Protein AF-A0A0R3R1A8-F1 (afdb_monomer)

Secondary structure (DSSP, 8-state):
------PPPHHHHHHHHHHHHHHTT---S-HHHHHHHHIIIII-TT--TTS-B---SS--S--HHHHHHHHHSTTSHHHHHHHHS-HHHHHHHHHHHHHHHHH----S-HHHHTTBHHHHHHHHHHHHHS---TTTGGGTS----------------TTTT--HHHHHHHTT--S--SSHHHHHHTTS--TTHHHHHHHHHHHHT-TTSPPPHHHHHHHHHHHHHHHHHHTS--S-HHHHHHHHHHHH--TTHHHHHHHHHHHHHH--SSTTHHHHHHHHHHHH-GGGGSTT-SGGGHHHHHHTHHHHTHHHHHHHT------SHHHHHHHHHHHHHHTSHHHHHHHHHHHHHHHHHHTT-

Foldseek 3Di:
DDPDDPDQALLSVLLVVLVVCVVVVVCPLDPVSLVSNLCSAQVDLSHQQLPQADDPDDDPPDNSLVSCCQPQNPQHPSVVSLLVDDLVSVLVSLLSLLVSLVSHPDPDDPVRSCRTSSVVRLVRVLCLLQPFDPVPVVVQPD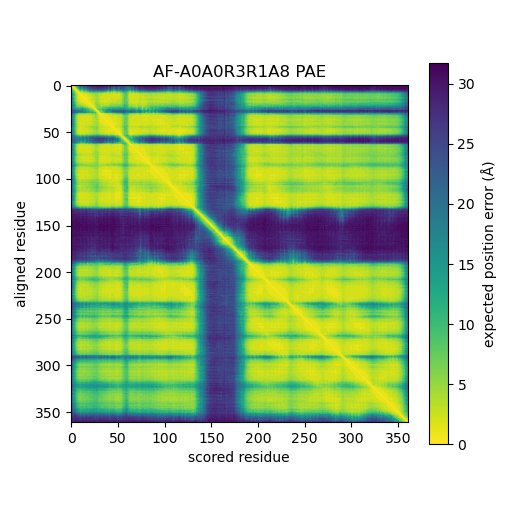DDDDDDDDDDDDDDDPPPPDDPVNVVVVVPDPPDPDPVVSVVVSVDNRPCSLVNLQSLLLSLLDPPDDHDLNSLVSLLVSLLSLLLRLLHDDPDPVSVVVSVCSLQPRVCLVSNLCSLLVCLQDPDQDPSVLSSLSSLLSNQCSCSNNDPPPVSNVNSLVNNVCSLPVSVVSNVPHDHDCPDPVSVVSVVVSVCSCPPPVNVVSVVVVVVVVVVVVVVD

Nearest PDB structures (foldseek):
  5swf-assembly1_A  TM=1.885E-01  e=2.366E+00  Homo sapiens
  7pkt-assembly1_M  TM=1.687E-01  e=6.379E+00  Chlamydomonas reinhardtii
  4pj6-assembly1_B  TM=1.643E-01  e=7.222E+00  Homo sapiens
  7wjm-assembly1_B  TM=1.293E-01  e=8.175E+00  Phytophthora sojae strain P6497

Structure (mmCIF, N/CA/C/O backbone):
data_AF-A0A0R3R1A8-F1
#
_entry.id   AF-A0A0R3R1A8-F1
#
loop_
_atom_site.group_PDB
_atom_site.id
_atom_site.type_symbol
_atom_site.label_atom_id
_atom_site.label_alt_id
_atom_site.label_comp_id
_atom_site.label_asym_id
_atom_site.label_entity_id
_atom_site.label_seq_id
_atom_site.pdbx_PDB_ins_code
_atom_site.Cartn_x
_atom_site.Cartn_y
_atom_site.Cartn_z
_atom_site.occupancy
_atom_site.B_iso_or_equiv
_atom_site.auth_seq_id
_atom_site.auth_comp_id
_atom_site.auth_asym_id
_atom_site.auth_atom_id
_atom_site.pdbx_PDB_model_num
ATOM 1 N N . MET A 1 1 ? -10.003 -35.366 34.257 1.00 32.78 1 MET A N 1
ATOM 2 C CA . MET A 1 1 ? -8.681 -34.719 34.390 1.00 32.78 1 MET A CA 1
ATOM 3 C C . MET A 1 1 ? -8.729 -33.489 33.507 1.00 32.78 1 MET A C 1
ATOM 5 O O . MET A 1 1 ? -8.385 -33.574 32.339 1.00 32.78 1 MET A O 1
ATOM 9 N N . ASP A 1 2 ? -9.240 -32.390 34.056 1.00 37.88 2 ASP A N 1
ATOM 10 C CA . ASP A 1 2 ? -9.273 -31.082 33.402 1.00 37.88 2 ASP A CA 1
ATOM 11 C C . ASP A 1 2 ? -8.014 -30.320 33.804 1.00 37.88 2 ASP A C 1
ATOM 13 O O . ASP A 1 2 ? -7.966 -29.739 34.884 1.00 37.88 2 ASP A O 1
ATOM 17 N N . ILE A 1 3 ? -6.961 -30.382 32.990 1.00 40.22 3 ILE A N 1
ATOM 18 C CA . ILE A 1 3 ? -5.748 -29.578 33.189 1.00 40.22 3 ILE A CA 1
ATOM 19 C C . ILE A 1 3 ? -5.164 -29.256 31.815 1.00 40.22 3 ILE A C 1
ATOM 21 O O . ILE A 1 3 ? -4.271 -29.947 31.358 1.00 40.22 3 ILE A O 1
ATOM 25 N N . TYR A 1 4 ? -5.730 -28.254 31.148 1.00 35.88 4 TYR A N 1
ATOM 26 C CA . TYR A 1 4 ? -5.043 -27.253 30.320 1.00 35.88 4 TYR A CA 1
ATOM 27 C C . TYR A 1 4 ? -6.099 -26.192 29.996 1.00 35.88 4 TYR A C 1
ATOM 29 O O . TYR A 1 4 ? -6.696 -26.176 28.923 1.00 35.88 4 TYR A O 1
ATOM 37 N N . GLY A 1 5 ? -6.397 -25.336 30.979 1.00 40.56 5 GLY A N 1
ATOM 38 C CA . GLY A 1 5 ? -7.134 -24.109 30.705 1.00 40.56 5 GLY A CA 1
ATOM 39 C C . GLY A 1 5 ? -6.312 -23.295 29.712 1.00 40.56 5 GLY A C 1
ATOM 40 O O . GLY A 1 5 ? -5.186 -22.910 30.023 1.00 40.56 5 GLY A O 1
ATOM 41 N N . SER A 1 6 ? -6.835 -23.107 28.502 1.00 55.72 6 SER A N 1
ATOM 42 C CA . SER A 1 6 ? -6.260 -22.183 27.531 1.00 55.72 6 SER A CA 1
ATOM 43 C C . SER A 1 6 ? -6.247 -20.802 28.183 1.00 55.72 6 SER A C 1
ATOM 45 O O . SER A 1 6 ? -7.303 -20.225 28.446 1.00 55.72 6 SER A O 1
ATOM 47 N N . TYR A 1 7 ? -5.063 -20.316 28.556 1.00 63.75 7 TYR A N 1
ATOM 48 C CA . TYR A 1 7 ? -4.928 -18.945 29.027 1.00 63.75 7 TYR A CA 1
ATOM 49 C C . TYR A 1 7 ? -5.355 -18.020 27.883 1.00 63.75 7 TYR A C 1
ATOM 51 O O . TYR A 1 7 ? -4.865 -18.204 26.765 1.00 63.75 7 TYR A O 1
ATOM 59 N N . PRO A 1 8 ? -6.252 -17.048 28.131 1.00 77.50 8 PRO A N 1
ATOM 60 C CA . PRO A 1 8 ? -6.681 -16.131 27.088 1.00 77.50 8 PRO A CA 1
ATOM 61 C C . PRO A 1 8 ? -5.463 -15.365 26.572 1.00 77.50 8 PRO A C 1
ATOM 63 O O . PRO A 1 8 ? -4.607 -14.938 27.355 1.00 77.50 8 PRO A O 1
ATOM 66 N N . SER A 1 9 ? -5.368 -15.217 25.251 1.00 87.12 9 SER A N 1
ATOM 67 C CA . SER A 1 9 ? -4.281 -14.453 24.647 1.00 87.12 9 SER A CA 1
ATOM 68 C C . SER A 1 9 ? -4.328 -12.997 25.129 1.00 87.12 9 SER A C 1
ATOM 70 O O . SER A 1 9 ? -5.369 -12.488 25.559 1.00 87.12 9 SER A O 1
ATOM 72 N N . ARG A 1 10 ? -3.205 -12.282 25.014 1.00 90.12 10 ARG A N 1
ATOM 73 C CA . ARG A 1 10 ? -3.169 -10.839 25.299 1.00 90.12 10 ARG A CA 1
ATOM 74 C C . ARG A 1 10 ? -4.175 -10.050 24.470 1.00 90.12 10 ARG A C 1
ATOM 76 O O . ARG A 1 10 ? -4.767 -9.108 24.993 1.00 90.12 10 ARG A O 1
ATOM 83 N N . LEU A 1 11 ? -4.393 -10.463 23.224 1.00 91.38 11 LEU A N 1
ATOM 84 C CA . LEU A 1 11 ? -5.369 -9.848 22.338 1.00 91.38 11 LEU A CA 1
ATOM 85 C C . LEU A 1 11 ? -6.798 -10.091 22.826 1.00 91.38 11 LEU A C 1
ATOM 87 O O . LEU A 1 11 ? -7.559 -9.137 22.960 1.00 91.38 11 LEU A O 1
ATOM 91 N N . SER A 1 12 ? -7.130 -11.333 23.182 1.00 89.75 12 SER A N 1
ATOM 92 C CA . SER A 1 12 ? -8.434 -11.685 23.751 1.00 89.75 12 SER A CA 1
ATOM 93 C C . SER A 1 12 ? -8.723 -10.895 25.033 1.00 89.75 12 SER A C 1
ATOM 95 O O . SER A 1 12 ? -9.805 -10.322 25.180 1.00 89.75 12 SER A O 1
ATOM 97 N N . ILE A 1 13 ? -7.732 -10.762 25.926 1.00 90.62 13 ILE A N 1
ATOM 98 C CA . ILE A 1 13 ? -7.844 -9.932 27.136 1.00 90.62 13 ILE A CA 1
ATOM 99 C C . ILE A 1 13 ? -8.112 -8.469 26.754 1.00 90.62 13 ILE A C 1
ATOM 101 O O . ILE A 1 13 ? -9.075 -7.877 27.244 1.00 90.62 13 ILE A O 1
ATOM 105 N N . ALA A 1 14 ? -7.319 -7.890 25.846 1.00 92.31 14 ALA A N 1
ATOM 106 C CA . ALA A 1 14 ? -7.486 -6.504 25.413 1.00 92.31 14 ALA A CA 1
ATOM 107 C C . ALA A 1 14 ? -8.879 -6.248 24.811 1.00 92.31 14 ALA A C 1
ATOM 109 O O . ALA A 1 14 ? -9.547 -5.290 25.207 1.00 92.31 14 ALA A O 1
ATOM 110 N N . CYS A 1 15 ? -9.349 -7.118 23.916 1.00 91.50 15 CYS A N 1
ATOM 111 C CA . CYS A 1 15 ? -10.680 -7.033 23.318 1.00 91.50 15 CYS A CA 1
ATOM 112 C C . CYS A 1 15 ? -11.788 -7.173 24.372 1.00 91.50 15 CYS A C 1
ATOM 114 O O . CYS A 1 15 ? -12.716 -6.364 24.381 1.00 91.50 15 CYS A O 1
ATOM 116 N N . SER A 1 16 ? -11.664 -8.121 25.307 1.00 88.69 16 SER A N 1
ATOM 117 C CA . SER A 1 16 ? -12.642 -8.328 26.385 1.00 88.69 16 SER A CA 1
ATOM 118 C C . SER A 1 16 ? -12.754 -7.141 27.351 1.00 88.69 16 SER A C 1
ATOM 120 O O . SER A 1 16 ? -13.817 -6.917 27.920 1.00 88.69 16 SER A O 1
ATOM 122 N N . GLU A 1 17 ? -11.695 -6.341 27.512 1.00 89.81 17 GLU A N 1
ATOM 123 C CA . GLU A 1 17 ? -11.725 -5.128 28.338 1.00 89.81 17 GLU A CA 1
ATOM 124 C C . GLU A 1 17 ? -12.254 -3.898 27.581 1.00 89.81 17 GLU A C 1
ATOM 126 O O . GLU A 1 17 ? -12.847 -3.001 28.189 1.00 89.81 17 GLU A O 1
ATOM 131 N N . LEU A 1 18 ? -12.021 -3.826 26.265 1.00 90.94 18 LEU A N 1
ATOM 132 C CA . LEU A 1 18 ? -12.346 -2.657 25.441 1.00 90.94 18 LEU A CA 1
ATOM 133 C C . LEU A 1 18 ? -13.761 -2.718 24.847 1.00 90.94 18 LEU A C 1
ATOM 135 O O . LEU A 1 18 ? -14.467 -1.708 24.878 1.00 90.94 18 LEU A O 1
ATOM 139 N N . LEU A 1 19 ? -14.207 -3.880 24.355 1.00 89.31 19 LEU A N 1
ATOM 140 C CA . LEU A 1 19 ? -15.523 -4.044 23.720 1.00 89.31 19 LEU A CA 1
ATOM 141 C C . LEU A 1 19 ? -16.698 -3.704 24.657 1.00 89.31 19 LEU A C 1
ATOM 143 O O . LEU A 1 19 ? -17.572 -2.936 24.243 1.00 89.31 19 LEU A O 1
ATOM 147 N N . PRO A 1 20 ? -16.729 -4.141 25.935 1.00 87.44 20 PRO A N 1
ATOM 148 C CA . PRO A 1 20 ? -17.831 -3.793 26.833 1.00 87.44 20 PRO A CA 1
ATOM 149 C C . PRO A 1 20 ? -17.946 -2.289 27.094 1.00 87.44 20 PRO A C 1
ATOM 151 O O . PRO A 1 20 ? -19.046 -1.783 27.302 1.00 87.44 20 PRO A O 1
ATOM 154 N N . ARG A 1 21 ? -16.831 -1.542 27.054 1.00 84.25 21 ARG A N 1
ATOM 155 C CA . ARG A 1 21 ? -16.860 -0.076 27.209 1.00 84.25 21 ARG A CA 1
ATOM 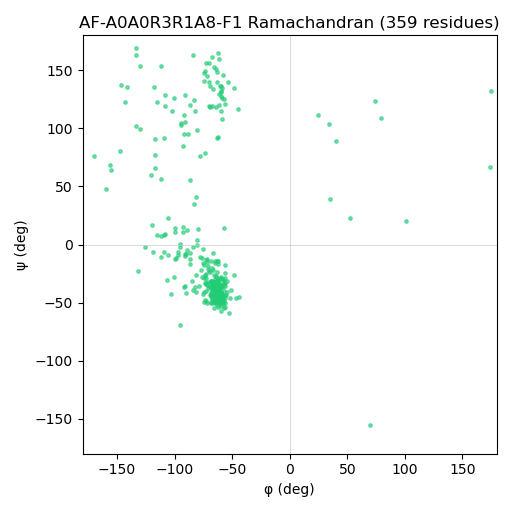156 C C . ARG A 1 21 ? -17.577 0.607 26.046 1.00 84.25 21 ARG A C 1
ATOM 158 O O . ARG A 1 21 ? -18.225 1.632 26.245 1.00 84.25 21 ARG A O 1
ATOM 165 N N . ILE A 1 22 ? -17.490 0.027 24.850 1.00 83.88 22 ILE A N 1
ATOM 166 C CA . ILE A 1 22 ? -18.216 0.494 23.664 1.00 83.88 22 ILE A CA 1
ATOM 167 C C . ILE A 1 22 ? -19.699 0.153 23.797 1.00 83.88 22 ILE A C 1
ATOM 169 O O . ILE A 1 22 ? -20.545 1.027 23.625 1.00 83.88 22 ILE A O 1
ATOM 173 N N . GLN A 1 23 ? -20.015 -1.093 24.161 1.00 82.06 23 GLN A N 1
ATOM 174 C CA . GLN A 1 23 ? -21.395 -1.571 24.304 1.00 82.06 23 GLN A CA 1
ATOM 175 C C . GLN A 1 23 ? -22.171 -0.801 25.381 1.00 82.06 23 GLN A C 1
ATOM 177 O O . GLN A 1 23 ? -23.323 -0.429 25.170 1.00 82.06 23 GLN A O 1
ATOM 182 N N . ASN A 1 24 ? -21.518 -0.482 26.500 1.00 81.31 24 ASN A N 1
ATOM 183 C CA . ASN A 1 24 ? -22.107 0.290 27.595 1.00 81.31 24 ASN A CA 1
ATOM 184 C C . ASN A 1 24 ? -22.123 1.807 27.344 1.00 81.31 24 ASN A C 1
ATOM 186 O O . ASN A 1 24 ? -22.483 2.566 28.241 1.00 81.31 24 ASN A O 1
ATOM 190 N N . GLN A 1 25 ? -21.692 2.263 26.161 1.00 76.06 25 GLN A N 1
ATOM 191 C CA . GLN A 1 25 ? -21.541 3.679 25.813 1.00 76.06 25 GLN A CA 1
ATOM 192 C C . GLN A 1 25 ? -20.701 4.490 26.813 1.00 76.06 25 GLN A C 1
ATOM 194 O O . GLN A 1 25 ? -20.781 5.716 26.874 1.00 76.06 25 GLN A O 1
ATOM 199 N N . SER A 1 26 ? -19.833 3.821 27.575 1.00 67.38 26 SER A N 1
ATOM 200 C CA . SER A 1 26 ? -18.989 4.431 28.603 1.00 67.38 26 SER A CA 1
ATOM 201 C C . SER A 1 26 ? -17.709 5.035 28.007 1.00 67.38 26 SER A C 1
ATOM 203 O O . SER A 1 26 ? -16.643 4.966 28.616 1.00 67.38 26 SER A O 1
ATOM 205 N N . TYR A 1 27 ? -17.800 5.575 26.790 1.00 66.38 27 TYR A N 1
ATOM 206 C CA . TYR A 1 27 ? -16.725 6.227 26.044 1.00 66.38 27 TYR A CA 1
ATOM 207 C C . TYR A 1 27 ? -17.033 7.728 25.918 1.00 66.38 27 TYR A C 1
ATOM 209 O O . TYR A 1 27 ? -17.162 8.278 24.833 1.00 66.38 27 TYR A O 1
ATOM 217 N N . THR A 1 28 ? -17.228 8.439 27.025 1.00 57.66 28 THR A N 1
ATOM 218 C CA . THR A 1 28 ? -17.518 9.885 26.988 1.00 57.66 28 THR A CA 1
ATOM 219 C C . THR A 1 28 ? -16.355 10.678 26.381 1.00 57.66 28 THR A C 1
ATOM 221 O O . THR A 1 28 ? -15.463 11.048 27.128 1.00 57.66 28 THR A O 1
ATOM 224 N N . LEU A 1 29 ? -16.358 10.918 25.055 1.00 60.44 29 LEU A N 1
ATOM 225 C CA . LEU A 1 29 ? -15.401 11.748 24.283 1.00 60.44 29 LEU A CA 1
ATOM 226 C C . LEU A 1 29 ? -13.953 11.685 24.807 1.00 60.44 29 LEU A C 1
ATOM 228 O O . LEU A 1 29 ? -13.246 12.691 24.886 1.00 60.44 29 LEU A O 1
ATOM 232 N N . ASP A 1 30 ? -13.532 10.492 25.219 1.00 68.12 30 ASP A N 1
ATOM 233 C CA . ASP A 1 30 ? -12.344 10.344 26.036 1.00 68.12 30 ASP A CA 1
ATOM 234 C C . ASP A 1 30 ? -11.152 10.049 25.129 1.00 68.12 30 ASP A C 1
ATOM 236 O O . ASP A 1 30 ? -10.989 8.940 24.613 1.00 68.12 30 ASP A O 1
ATOM 240 N N . VAL A 1 31 ? -10.303 11.057 24.929 1.00 78.81 31 VAL A N 1
ATOM 241 C CA . VAL A 1 31 ? -9.024 10.894 24.227 1.00 78.81 31 VAL A CA 1
ATOM 242 C C . VAL A 1 31 ? -8.193 9.787 24.889 1.00 78.81 31 VAL A C 1
ATOM 244 O O . VAL A 1 31 ? -7.506 9.052 24.181 1.00 78.81 31 VAL A O 1
ATOM 247 N N . TYR A 1 32 ? -8.314 9.589 26.208 1.00 86.62 32 TYR A N 1
ATOM 248 C CA . TYR A 1 32 ? -7.637 8.503 26.915 1.00 86.62 32 TYR A CA 1
ATOM 249 C C . TYR A 1 32 ? -8.181 7.124 26.537 1.00 86.62 32 TYR A C 1
ATOM 251 O O . TYR A 1 32 ? -7.406 6.171 26.470 1.00 86.62 32 TYR A O 1
ATOM 259 N N . PHE A 1 33 ? -9.477 6.995 26.235 1.00 89.94 33 PHE A N 1
ATOM 260 C CA . PHE A 1 33 ? -10.030 5.736 25.735 1.00 89.94 33 PHE A CA 1
ATOM 261 C C . PHE A 1 33 ? -9.461 5.401 24.356 1.00 89.94 33 PHE A C 1
ATOM 263 O O . PHE A 1 33 ? -8.943 4.301 24.169 1.00 89.94 33 PHE A O 1
ATOM 270 N N . LEU A 1 34 ? -9.483 6.351 23.414 1.00 90.94 34 LEU A N 1
ATOM 271 C CA . LEU A 1 34 ? -8.911 6.133 22.080 1.00 90.94 34 LEU A CA 1
ATOM 272 C C . LEU A 1 34 ? -7.415 5.827 22.156 1.00 90.94 34 LEU A C 1
ATOM 274 O O . LEU A 1 34 ? -6.938 4.916 21.482 1.00 90.94 34 LEU A O 1
ATOM 278 N N . GLN A 1 35 ? -6.683 6.544 23.011 1.00 93.62 35 GLN A N 1
ATOM 279 C CA . GLN A 1 35 ? -5.268 6.284 23.243 1.00 93.62 35 GLN A CA 1
ATOM 280 C C . GLN A 1 35 ? -5.056 4.876 23.803 1.00 93.62 35 GLN A C 1
ATOM 282 O O . GLN A 1 35 ? -4.225 4.138 23.285 1.00 93.62 35 GLN A O 1
ATOM 287 N N . SER A 1 36 ? -5.860 4.458 24.785 1.00 92.88 36 SER A N 1
ATOM 288 C CA . SER A 1 36 ? -5.797 3.105 25.338 1.00 92.88 36 SER A CA 1
ATOM 289 C C . SER A 1 36 ? -6.095 2.026 24.297 1.00 92.88 36 SER A C 1
ATOM 291 O O . SER A 1 36 ? -5.512 0.947 24.392 1.00 92.88 36 SER A O 1
ATOM 293 N N . VAL A 1 37 ? -6.991 2.272 23.334 1.00 94.38 37 VAL A N 1
ATOM 294 C CA . VAL A 1 37 ? -7.239 1.326 22.235 1.00 94.38 37 VAL A CA 1
ATOM 295 C C . VAL A 1 37 ? -6.006 1.232 21.337 1.00 94.38 37 VAL A C 1
ATOM 297 O O . VAL A 1 37 ? -5.530 0.129 21.081 1.00 94.38 37 VAL A O 1
ATOM 300 N N . VAL A 1 38 ? -5.457 2.371 20.898 1.00 96.25 38 VAL A N 1
ATOM 301 C CA . VAL A 1 38 ? -4.270 2.396 20.026 1.00 96.25 38 VAL A CA 1
ATOM 302 C C . VAL A 1 38 ? -3.074 1.727 20.704 1.00 96.25 38 VAL A C 1
ATOM 304 O O . VAL A 1 38 ? -2.397 0.902 20.090 1.00 96.25 38 VAL A O 1
ATOM 307 N N . ASP A 1 39 ? -2.845 2.037 21.978 1.00 95.81 39 ASP A N 1
ATOM 308 C CA . ASP A 1 39 ? -1.697 1.537 22.727 1.00 95.81 39 ASP A CA 1
ATOM 309 C C . ASP A 1 39 ? -1.765 0.031 22.941 1.00 95.81 39 ASP A C 1
ATOM 311 O O . ASP A 1 39 ? -0.773 -0.666 22.737 1.00 95.81 39 ASP A O 1
ATOM 315 N N . ARG A 1 40 ? -2.944 -0.485 23.292 1.00 95.06 40 ARG A N 1
ATOM 316 C CA . ARG A 1 40 ? -3.124 -1.916 23.528 1.00 95.06 40 ARG A CA 1
ATOM 317 C C . ARG A 1 40 ? -3.141 -2.718 22.239 1.00 95.06 40 ARG A C 1
ATOM 319 O O . ARG A 1 40 ? -2.548 -3.778 22.215 1.00 95.06 40 ARG A O 1
ATOM 326 N N . ILE A 1 41 ? -3.795 -2.242 21.181 1.00 96.06 41 ILE A N 1
ATOM 327 C CA . ILE A 1 41 ? -3.971 -3.044 19.961 1.00 96.06 41 ILE A CA 1
ATOM 328 C C . ILE A 1 41 ? -2.762 -2.950 19.022 1.00 96.06 41 ILE A C 1
ATOM 330 O O . ILE A 1 41 ? -2.372 -3.956 18.437 1.00 96.06 41 ILE A O 1
ATOM 334 N N . PHE A 1 42 ? -2.152 -1.768 18.874 1.00 96.31 42 PHE A N 1
ATOM 335 C CA . PHE A 1 42 ? -1.070 -1.566 17.901 1.00 96.31 42 PHE A CA 1
ATOM 336 C C . PHE A 1 42 ? 0.320 -1.449 18.524 1.00 96.31 42 PHE A C 1
ATOM 338 O O . PHE A 1 42 ? 1.297 -1.806 17.862 1.00 96.31 42 PHE A O 1
ATOM 345 N N . ASN A 1 43 ? 0.436 -0.934 19.755 1.00 95.81 43 ASN A N 1
ATOM 346 C CA . ASN A 1 43 ? 1.737 -0.688 20.387 1.00 95.81 43 ASN A CA 1
ATOM 347 C C . ASN A 1 43 ? 2.176 -1.768 21.387 1.00 95.81 43 ASN A C 1
ATOM 349 O O . ASN A 1 43 ? 3.355 -1.768 21.748 1.00 95.81 43 ASN A O 1
ATOM 353 N N . ASP A 1 44 ? 1.292 -2.682 21.794 1.00 94.56 44 ASP A N 1
ATOM 354 C CA . ASP A 1 44 ? 1.656 -3.847 22.605 1.00 94.56 44 ASP A CA 1
ATOM 355 C C . ASP A 1 44 ? 2.472 -4.840 21.764 1.00 94.56 44 ASP A C 1
ATOM 357 O O . ASP A 1 44 ? 2.004 -5.354 20.751 1.00 94.56 44 ASP A O 1
ATOM 361 N N . SER A 1 45 ? 3.709 -5.113 22.184 1.00 91.31 45 SER A N 1
ATOM 362 C CA . SER A 1 45 ? 4.616 -6.029 21.485 1.00 91.31 45 SER A CA 1
ATOM 363 C C . SER A 1 45 ? 4.225 -7.503 21.614 1.00 91.31 45 SER A C 1
ATOM 365 O O . SER A 1 45 ? 4.788 -8.337 20.909 1.00 91.31 45 SER A O 1
ATOM 367 N N . GLN A 1 46 ? 3.296 -7.839 22.514 1.00 92.50 46 GLN A N 1
ATOM 368 C CA . GLN A 1 46 ? 2.777 -9.199 22.686 1.00 92.50 46 GLN A CA 1
ATOM 369 C C . GLN A 1 46 ? 1.602 -9.508 21.752 1.00 92.50 46 GLN A C 1
ATOM 371 O O . GLN A 1 46 ? 1.154 -10.653 21.704 1.00 92.50 46 GLN A O 1
ATOM 376 N N . ILE A 1 47 ? 1.094 -8.507 21.029 1.00 94.50 47 ILE A N 1
ATOM 377 C CA . ILE A 1 47 ? 0.016 -8.657 20.055 1.00 94.50 47 ILE A CA 1
ATOM 378 C C . ILE A 1 47 ? 0.609 -8.510 18.658 1.00 94.50 47 ILE A C 1
ATOM 380 O O . ILE A 1 47 ? 1.290 -7.534 18.360 1.00 94.50 47 ILE A O 1
ATOM 384 N N . ASP A 1 48 ? 0.323 -9.478 17.793 1.00 94.88 48 ASP A N 1
ATOM 385 C CA . ASP A 1 48 ? 0.747 -9.467 16.397 1.00 94.88 48 ASP A CA 1
ATOM 386 C C . ASP A 1 48 ? -0.444 -9.764 15.485 1.00 94.88 48 ASP A C 1
ATOM 388 O O . ASP A 1 48 ? -0.843 -10.913 15.287 1.00 94.88 48 ASP A O 1
ATOM 392 N N . LEU A 1 49 ? -1.018 -8.705 14.920 1.00 96.06 49 LEU A N 1
ATOM 393 C CA . LEU A 1 49 ? -2.214 -8.761 14.083 1.00 96.06 49 LEU A CA 1
ATOM 394 C C . LEU A 1 49 ? -1.969 -9.456 12.733 1.00 96.06 49 LEU A C 1
ATOM 396 O O . LEU A 1 49 ? -2.926 -9.813 12.052 1.00 96.06 49 LEU A O 1
ATOM 400 N N . LEU A 1 50 ? -0.714 -9.676 12.327 1.00 95.12 50 LEU A N 1
ATOM 401 C CA . LEU A 1 50 ? -0.399 -10.457 11.121 1.00 95.12 50 LEU A CA 1
ATOM 402 C C . LEU A 1 50 ? -0.535 -11.963 11.357 1.00 95.12 50 LEU A C 1
ATOM 404 O O . LEU A 1 50 ? -0.737 -12.722 10.412 1.00 95.12 50 LEU A O 1
ATOM 408 N N . SER A 1 51 ? -0.464 -12.385 12.620 1.00 93.50 51 SER A N 1
ATOM 409 C CA . SER A 1 51 ? -0.614 -13.780 13.033 1.00 93.50 51 SER A CA 1
ATOM 410 C C . SER A 1 51 ? -2.069 -14.160 13.350 1.00 93.50 51 SER A C 1
ATOM 412 O O . SER A 1 51 ? -2.371 -15.337 13.542 1.00 93.50 51 SER A O 1
ATOM 414 N N . VAL A 1 52 ? -2.986 -13.185 13.377 1.00 92.69 52 VAL A N 1
ATOM 415 C CA . VAL A 1 52 ? -4.420 -13.391 13.634 1.00 92.69 52 VAL A CA 1
ATOM 416 C C . VAL A 1 52 ? -5.146 -13.597 12.306 1.00 92.69 52 VAL A C 1
ATOM 418 O O . VAL A 1 52 ? -5.258 -12.668 11.506 1.00 92.69 52 VAL A O 1
ATOM 421 N N . LEU A 1 53 ? -5.646 -14.810 12.075 1.00 90.50 53 LEU A N 1
ATOM 422 C CA . LEU A 1 53 ? -6.267 -15.234 10.816 1.00 90.50 53 LEU A CA 1
ATOM 423 C C . LEU A 1 53 ? -7.767 -15.481 10.985 1.00 90.50 53 LEU A C 1
ATOM 425 O O . LEU A 1 53 ? -8.222 -15.855 12.067 1.00 90.50 53 LEU A O 1
ATOM 429 N N . SER A 1 54 ? -8.527 -15.333 9.899 1.00 84.00 54 SER A N 1
ATOM 430 C CA . SER A 1 54 ? -9.939 -15.719 9.881 1.00 84.00 54 SER A CA 1
ATOM 431 C C . SER A 1 54 ? -10.071 -17.242 10.005 1.00 84.00 54 SER A C 1
ATOM 433 O O . SER A 1 54 ? -9.564 -17.993 9.171 1.00 84.00 54 SER A O 1
ATOM 435 N N . GLN A 1 55 ? -10.740 -17.720 11.055 1.00 75.06 55 GLN A N 1
ATOM 436 C CA . GLN A 1 55 ? -10.994 -19.147 11.242 1.00 75.06 55 GLN A CA 1
ATOM 437 C C . GLN A 1 55 ? -12.330 -19.527 10.598 1.00 75.06 55 GLN A C 1
ATOM 439 O O . GLN A 1 55 ? -13.396 -19.246 11.142 1.00 75.06 55 GLN A O 1
ATOM 444 N N . SER A 1 56 ? -12.299 -20.209 9.449 1.00 55.50 56 SER A N 1
ATOM 445 C CA . SER A 1 56 ? -13.516 -20.810 8.901 1.00 55.50 56 SER A CA 1
ATOM 446 C C . SER A 1 56 ? -13.806 -22.141 9.610 1.00 55.50 56 SER A C 1
ATOM 448 O O . SER A 1 56 ? -13.255 -23.181 9.253 1.00 55.50 56 SER A O 1
ATOM 450 N N . GLY A 1 57 ? -14.703 -22.124 10.597 1.00 53.56 57 GLY A N 1
ATOM 451 C CA . GLY A 1 57 ? -15.553 -23.287 10.871 1.00 53.56 57 GLY A CA 1
ATOM 452 C C . GLY A 1 57 ? -15.204 -24.237 12.021 1.00 53.56 57 GLY A C 1
ATOM 453 O O . GLY A 1 57 ? -15.745 -25.338 12.004 1.00 53.56 57 GLY A O 1
ATOM 454 N N . MET A 1 58 ? -14.406 -23.874 13.033 1.00 46.69 58 MET A N 1
ATOM 455 C CA . MET A 1 58 ? -14.324 -24.687 14.262 1.00 46.69 58 MET A CA 1
ATOM 456 C C . MET A 1 58 ? -14.180 -23.849 15.541 1.00 46.69 58 MET A C 1
ATOM 458 O O . MET A 1 58 ? -13.189 -23.156 15.723 1.00 46.69 58 MET A O 1
ATOM 462 N N . ASN A 1 59 ? -15.142 -24.065 16.446 1.00 47.34 59 ASN A N 1
ATOM 463 C CA . ASN A 1 59 ? -15.213 -23.703 17.867 1.00 47.34 59 ASN A CA 1
ATOM 464 C C . ASN A 1 59 ? -15.465 -22.227 18.236 1.00 47.34 59 ASN A C 1
ATOM 466 O O . ASN A 1 59 ? -14.664 -21.343 17.966 1.00 47.34 59 ASN A O 1
ATOM 470 N N . ASP A 1 60 ? -16.542 -22.025 19.009 1.00 47.00 60 ASP A N 1
ATOM 471 C CA . ASP A 1 60 ? -16.992 -20.810 19.724 1.00 47.00 60 ASP A CA 1
ATOM 472 C C . ASP A 1 60 ? -15.974 -20.214 20.728 1.00 47.00 60 ASP A C 1
ATOM 474 O O . ASP A 1 60 ? -16.315 -19.375 21.565 1.00 47.00 60 ASP A O 1
ATOM 478 N N . ALA A 1 61 ? -14.705 -20.621 20.681 1.00 44.34 61 ALA A N 1
ATOM 479 C CA . ALA A 1 61 ? -13.648 -20.013 21.474 1.00 44.34 61 ALA A CA 1
ATOM 480 C C . ALA A 1 61 ? -13.221 -18.691 20.818 1.00 44.34 61 ALA A C 1
ATOM 482 O O . ALA A 1 61 ? -12.197 -18.632 20.153 1.00 44.34 61 ALA A O 1
ATOM 483 N N . GLY A 1 62 ? -14.057 -17.660 20.995 1.00 56.97 62 GLY A N 1
ATOM 484 C CA . GLY A 1 62 ? -13.773 -16.241 20.766 1.00 56.97 62 GLY A CA 1
ATOM 485 C C . GLY A 1 62 ? -12.945 -15.944 19.520 1.00 56.97 62 GLY A C 1
ATOM 486 O O . GLY A 1 62 ? -11.727 -15.842 19.615 1.00 56.97 62 GLY A O 1
ATOM 487 N N . ASN A 1 63 ? -13.602 -15.748 18.374 1.00 80.06 63 ASN A N 1
ATOM 488 C CA . ASN A 1 63 ? -12.919 -15.377 17.139 1.00 80.06 63 ASN A CA 1
ATOM 489 C C . ASN A 1 63 ? -12.217 -14.011 17.296 1.00 80.06 63 ASN A C 1
ATOM 491 O O . ASN A 1 63 ? -12.829 -12.962 17.102 1.00 80.06 63 ASN A O 1
ATOM 495 N N . GLU A 1 64 ? -10.936 -14.022 17.681 1.00 89.00 64 GLU A N 1
ATOM 496 C CA . GLU A 1 64 ? -10.121 -12.817 17.903 1.00 89.00 64 GLU A CA 1
ATOM 497 C C . GLU A 1 64 ? -10.096 -11.923 16.665 1.00 89.00 64 GLU A C 1
ATOM 499 O O . GLU A 1 64 ? -10.093 -10.699 16.781 1.00 89.00 64 GLU A O 1
ATOM 504 N N . TYR A 1 65 ? -10.150 -12.535 15.480 1.00 91.25 65 TYR A N 1
ATOM 505 C CA . TYR A 1 65 ? -10.273 -11.826 14.217 1.00 91.25 65 TYR A CA 1
ATOM 506 C C . TYR A 1 65 ? -11.531 -10.945 14.203 1.00 91.25 65 TYR A C 1
ATOM 508 O O . TYR A 1 65 ? -11.431 -9.733 14.012 1.00 91.25 65 TYR A O 1
ATOM 516 N N . ASP A 1 66 ? -12.706 -11.521 14.473 1.00 90.38 66 ASP A N 1
ATOM 517 C CA . ASP A 1 66 ? -13.973 -10.780 14.468 1.00 90.38 66 ASP A CA 1
ATOM 518 C C . ASP A 1 66 ? -14.024 -9.740 15.589 1.00 90.38 66 ASP A C 1
ATOM 520 O O . ASP A 1 66 ? -14.507 -8.634 15.367 1.00 90.38 66 ASP A O 1
ATOM 524 N N . GLN A 1 67 ? -13.471 -10.048 16.767 1.00 91.69 67 GLN A N 1
ATOM 525 C CA . GLN A 1 67 ? -13.400 -9.099 17.883 1.00 91.69 67 GLN A CA 1
ATOM 526 C C . GLN A 1 67 ? -12.573 -7.860 17.531 1.00 91.69 67 GLN A C 1
ATOM 528 O O . GLN A 1 67 ? -12.945 -6.740 17.882 1.00 91.69 67 GLN A O 1
ATOM 533 N N . VAL A 1 68 ? -11.453 -8.040 16.828 1.00 94.50 68 VAL A N 1
ATOM 534 C CA . VAL A 1 68 ? -10.635 -6.924 16.343 1.00 94.50 68 VAL A CA 1
ATOM 535 C C . VAL A 1 68 ? -11.389 -6.124 15.282 1.00 94.50 68 VAL A C 1
ATOM 537 O O . VAL A 1 68 ? -11.403 -4.893 15.350 1.00 94.50 68 VAL A O 1
ATOM 540 N N . ILE A 1 69 ? -12.056 -6.787 14.334 1.00 93.62 69 ILE A N 1
ATOM 541 C CA . ILE A 1 69 ? -12.862 -6.106 13.310 1.00 93.62 69 ILE A CA 1
ATOM 542 C C . ILE A 1 69 ? -14.032 -5.332 13.937 1.00 93.62 69 ILE A C 1
ATOM 544 O O . ILE A 1 69 ? -14.288 -4.195 13.543 1.00 93.62 69 ILE A O 1
ATOM 548 N N . GLU A 1 70 ? -14.709 -5.886 14.942 1.00 92.00 70 GLU A N 1
ATOM 549 C CA . GLU A 1 70 ? -15.761 -5.192 15.693 1.00 92.00 70 GLU A CA 1
ATOM 550 C C . GLU A 1 70 ? -15.203 -3.974 16.440 1.00 92.00 70 GLU A C 1
ATOM 552 O O . GLU A 1 70 ? -15.827 -2.911 16.451 1.00 92.00 70 GLU A O 1
ATOM 557 N N . LEU A 1 71 ? -14.011 -4.103 17.031 1.00 92.88 71 LEU A N 1
ATOM 558 C CA . LEU A 1 71 ? -13.396 -3.057 17.839 1.00 92.88 71 LEU A CA 1
ATOM 559 C C . LEU A 1 71 ? -12.894 -1.879 16.993 1.00 92.88 71 LEU A C 1
ATOM 561 O O . LEU A 1 71 ? -13.205 -0.728 17.297 1.00 92.88 71 LEU A O 1
ATOM 565 N N . ILE A 1 72 ? -12.119 -2.141 15.938 1.00 94.56 72 ILE A N 1
ATOM 566 C CA . ILE A 1 72 ? -11.388 -1.112 15.173 1.00 94.56 72 ILE A CA 1
ATOM 567 C C . ILE A 1 72 ? -11.669 -1.110 13.666 1.00 94.56 72 ILE A C 1
ATOM 569 O O . ILE A 1 72 ? -11.150 -0.247 12.968 1.00 94.56 72 ILE A O 1
ATOM 573 N N . GLY A 1 73 ? -12.492 -2.019 13.141 1.00 92.25 73 GLY A N 1
ATOM 574 C CA . GLY A 1 73 ? -12.859 -2.009 11.724 1.00 92.25 73 GLY A CA 1
ATOM 575 C C . GLY A 1 73 ? -13.611 -0.740 11.311 1.00 92.25 73 GLY A C 1
ATOM 576 O O . GLY A 1 73 ? -14.146 -0.009 12.141 1.00 92.25 73 GLY A O 1
ATOM 577 N N . ILE A 1 74 ? -13.719 -0.492 10.003 1.00 88.88 74 ILE A N 1
ATOM 578 C CA . ILE A 1 74 ? -14.298 0.751 9.448 1.00 88.88 74 ILE A CA 1
ATOM 579 C C . ILE A 1 74 ? -15.731 1.063 9.914 1.00 88.88 74 ILE A C 1
ATOM 581 O O . ILE A 1 74 ? -16.157 2.218 9.930 1.00 88.88 74 ILE A O 1
ATOM 585 N N . ASN A 1 75 ? -16.484 0.036 10.309 1.00 87.94 75 ASN A N 1
ATOM 586 C CA . ASN A 1 75 ? -17.851 0.179 10.804 1.00 87.94 75 ASN A CA 1
ATOM 587 C C . ASN A 1 75 ? -17.919 0.465 12.314 1.00 87.94 75 ASN A C 1
ATOM 589 O O . ASN A 1 75 ? -18.985 0.863 12.804 1.00 87.94 75 ASN A O 1
ATOM 593 N N . SER A 1 76 ? -16.807 0.293 13.036 1.00 89.62 76 SER A N 1
ATOM 594 C CA . SER A 1 76 ? -16.745 0.420 14.486 1.00 89.62 76 SER A CA 1
ATOM 595 C C . SER A 1 76 ? -16.909 1.862 14.954 1.00 89.62 76 SER A C 1
ATOM 597 O O . SER A 1 76 ? -16.650 2.835 14.239 1.00 89.62 76 SER A O 1
ATOM 599 N N . VAL A 1 77 ? -17.356 2.005 16.201 1.00 88.25 77 VAL A N 1
ATOM 600 C CA . VAL A 1 77 ? -17.457 3.310 16.863 1.00 88.25 77 VAL A CA 1
ATOM 601 C C . VAL A 1 77 ? -16.069 3.915 17.067 1.00 88.25 77 VAL A C 1
ATOM 603 O O . VAL A 1 77 ? -15.894 5.112 16.861 1.00 88.25 77 VAL A O 1
ATOM 606 N N . VAL A 1 78 ? -15.068 3.096 17.411 1.00 91.00 78 VAL A N 1
ATOM 607 C CA . VAL A 1 78 ? -13.692 3.568 17.622 1.00 91.00 78 VAL A CA 1
ATOM 608 C C . VAL A 1 78 ? -13.135 4.180 16.348 1.00 91.00 78 VAL A C 1
ATOM 610 O O . VAL A 1 78 ? -12.596 5.278 16.406 1.00 91.00 78 VAL A O 1
ATOM 613 N N . PHE A 1 79 ? -13.289 3.518 15.199 1.00 90.50 79 PHE A N 1
ATOM 614 C CA . PHE A 1 79 ? -12.763 4.046 13.945 1.00 90.50 79 PHE A CA 1
ATOM 615 C C . PHE A 1 79 ? -13.401 5.392 13.586 1.00 90.50 79 PHE A C 1
ATOM 617 O O . PHE A 1 79 ? -12.694 6.336 13.242 1.00 90.50 79 PHE A O 1
ATOM 624 N N . LYS A 1 80 ? -14.719 5.533 13.765 1.00 88.12 80 LYS A N 1
ATOM 625 C CA . LYS A 1 80 ? -15.422 6.813 13.567 1.00 88.12 80 LYS A CA 1
ATOM 626 C C . LYS A 1 80 ? -14.882 7.914 14.482 1.00 88.12 80 LYS A C 1
ATOM 628 O O . LYS A 1 80 ? -14.573 9.002 14.008 1.00 88.12 80 LYS A O 1
ATOM 633 N N . LEU A 1 81 ? -14.673 7.611 15.762 1.00 88.06 81 LEU A N 1
ATOM 634 C CA . LEU A 1 81 ? -14.075 8.552 16.712 1.00 88.06 81 LEU A CA 1
ATOM 635 C C . LEU A 1 81 ? -12.619 8.904 16.360 1.00 88.06 81 LEU A C 1
ATOM 637 O O . LEU A 1 81 ? -12.202 10.043 16.555 1.00 88.06 81 LEU A O 1
ATOM 641 N N . LEU A 1 82 ? -11.841 7.959 15.818 1.00 88.94 82 LEU A N 1
ATOM 642 C CA . LEU A 1 82 ? -10.490 8.224 15.312 1.00 88.94 82 LEU A CA 1
ATOM 643 C C . LEU A 1 82 ? -10.519 9.193 14.124 1.00 88.94 82 LEU A C 1
ATOM 645 O O . LEU A 1 82 ? -9.687 10.097 14.069 1.00 88.94 82 LEU A O 1
ATOM 649 N N . LEU A 1 83 ? -11.485 9.059 13.210 1.00 86.88 83 LEU A N 1
ATOM 650 C CA . LEU A 1 83 ? -11.669 9.990 12.089 1.00 86.88 83 LEU A CA 1
ATOM 651 C C . LEU A 1 83 ? -12.075 11.394 12.550 1.00 86.88 83 LEU A C 1
ATOM 653 O O . LEU A 1 83 ? -11.590 12.383 12.007 1.00 86.88 83 LEU A O 1
ATOM 657 N N . GLU A 1 84 ? -12.940 11.487 13.557 1.00 85.69 84 GLU A N 1
ATOM 658 C CA . GLU A 1 84 ? -13.384 12.762 14.134 1.00 85.69 84 GLU A CA 1
ATOM 659 C C . GLU A 1 84 ? -12.328 13.400 15.057 1.00 85.69 84 GLU A C 1
ATOM 661 O O . GLU A 1 84 ? -12.442 14.568 15.438 1.00 85.69 84 GLU A O 1
ATOM 666 N N . SER A 1 85 ? -11.278 12.655 15.416 1.00 84.81 85 SER A N 1
ATOM 667 C CA . SER A 1 85 ? -10.211 13.140 16.288 1.00 84.81 85 SER A CA 1
ATOM 668 C C . SER A 1 85 ? -9.362 14.242 15.638 1.00 84.81 85 SER A C 1
ATOM 670 O O . SER A 1 85 ? -9.315 14.426 14.417 1.00 84.81 85 SER A O 1
ATOM 672 N N . LYS A 1 86 ? -8.645 14.997 16.481 1.00 85.75 86 LYS A N 1
ATOM 673 C CA . LYS A 1 86 ? -7.698 16.026 16.025 1.00 85.75 86 LYS A CA 1
ATOM 674 C C . LYS A 1 86 ? -6.630 15.406 15.122 1.00 85.75 86 LYS A C 1
ATOM 676 O O . LYS A 1 86 ? -6.161 14.303 15.393 1.00 85.75 86 LYS A O 1
ATOM 681 N N . SER A 1 87 ? -6.171 16.170 14.124 1.00 85.19 87 SER A N 1
ATOM 682 C CA . SER A 1 87 ? -5.164 15.724 13.145 1.00 85.19 87 SER A CA 1
ATOM 683 C C . SER A 1 87 ? -3.964 15.031 13.794 1.00 85.19 87 SER A C 1
ATOM 685 O O . SER A 1 87 ? -3.604 13.940 13.375 1.00 85.19 87 SER A O 1
ATOM 687 N N . ASP A 1 88 ? -3.391 15.578 14.867 1.00 89.88 88 ASP A N 1
ATOM 688 C CA . ASP A 1 88 ? -2.215 14.970 15.505 1.00 89.88 88 ASP A CA 1
ATOM 689 C C . ASP A 1 88 ? -2.496 13.608 16.151 1.00 89.88 88 ASP A C 1
ATOM 691 O O . ASP A 1 88 ? -1.646 12.719 16.109 1.00 89.88 88 ASP A O 1
ATOM 695 N N . PHE A 1 89 ? -3.702 13.406 16.686 1.00 91.00 89 PHE A N 1
ATOM 696 C CA . PHE A 1 89 ? -4.096 12.112 17.233 1.00 91.00 89 PHE A CA 1
ATOM 697 C C . PHE A 1 89 ? -4.355 11.091 16.120 1.00 91.00 89 PHE A C 1
ATOM 699 O O . PHE A 1 89 ? -3.911 9.947 16.208 1.00 91.00 89 PHE A O 1
ATOM 706 N N . PHE A 1 90 ? -4.980 11.513 15.020 1.00 91.00 90 PHE A N 1
ATOM 707 C CA . PHE A 1 90 ? -5.120 10.665 13.840 1.00 91.00 90 PHE A CA 1
ATOM 708 C C . PHE A 1 90 ? -3.749 10.246 13.273 1.00 91.00 90 PHE A C 1
ATOM 710 O O . PHE A 1 90 ? -3.532 9.071 12.967 1.00 91.00 90 PHE A O 1
ATOM 717 N N . LYS A 1 91 ? -2.775 11.169 13.216 1.00 93.75 91 LYS A N 1
ATOM 718 C CA . LYS A 1 91 ? -1.385 10.853 12.837 1.00 93.75 91 LYS A CA 1
ATOM 719 C C . LYS A 1 91 ? -0.755 9.833 13.787 1.00 93.75 91 LYS A C 1
ATOM 721 O O . LYS A 1 91 ? -0.052 8.934 13.322 1.00 93.75 91 LYS A O 1
ATOM 726 N N . TYR A 1 92 ? -0.998 9.956 15.094 1.00 95.50 92 TYR A N 1
ATOM 727 C CA . TYR A 1 92 ? -0.517 9.005 16.099 1.00 95.50 92 TYR A CA 1
ATOM 728 C C . TYR A 1 92 ? -1.067 7.594 15.866 1.00 95.50 92 TYR A C 1
ATOM 730 O O . TYR A 1 92 ? -0.296 6.631 15.829 1.00 95.50 92 TYR A O 1
ATOM 738 N N . PHE A 1 93 ? -2.377 7.480 15.644 1.00 95.50 93 PHE A N 1
ATOM 739 C CA . PHE A 1 93 ? -3.029 6.222 15.288 1.00 95.50 93 PHE A CA 1
ATOM 740 C C . PHE A 1 93 ? -2.409 5.609 14.027 1.00 95.50 93 PHE A C 1
ATOM 742 O O . PHE A 1 93 ? -1.929 4.477 14.078 1.00 95.50 93 PHE A O 1
ATOM 749 N N . MET A 1 94 ? -2.334 6.366 12.929 1.00 95.81 94 MET A N 1
ATOM 750 C CA . MET A 1 94 ? -1.796 5.858 11.664 1.00 95.81 94 MET A CA 1
ATOM 751 C C . MET A 1 94 ? -0.325 5.456 11.770 1.00 95.81 94 MET A C 1
ATOM 753 O O . MET A 1 94 ? 0.073 4.413 11.260 1.00 95.81 94 MET A O 1
ATOM 757 N N . THR A 1 95 ? 0.482 6.231 12.493 1.00 96.44 95 THR A N 1
ATOM 758 C CA . THR A 1 95 ? 1.887 5.882 12.741 1.00 96.44 95 THR A CA 1
ATOM 759 C C . THR A 1 95 ? 1.997 4.595 13.560 1.00 96.44 95 THR A C 1
ATOM 761 O O . THR A 1 95 ? 2.842 3.752 13.266 1.00 96.44 95 THR A O 1
ATOM 764 N N . SER A 1 96 ? 1.139 4.413 14.569 1.00 97.38 96 SER A N 1
ATOM 765 C CA . SER A 1 96 ? 1.108 3.194 15.387 1.00 97.38 96 SER A CA 1
ATOM 766 C C . SER A 1 96 ? 0.691 1.979 14.553 1.00 97.38 96 SER A C 1
ATOM 768 O O . SER A 1 96 ? 1.359 0.949 14.617 1.00 97.38 96 SER A O 1
ATOM 770 N N . PHE A 1 97 ? -0.327 2.132 13.699 1.00 97.38 97 PHE A N 1
ATOM 771 C CA . PHE A 1 97 ? -0.772 1.112 12.749 1.00 97.38 97 PHE A CA 1
ATOM 772 C C . PHE A 1 97 ? 0.348 0.681 11.788 1.00 97.38 97 PHE A C 1
ATOM 774 O O . PHE A 1 97 ? 0.600 -0.511 11.618 1.00 97.38 97 PHE A O 1
ATOM 781 N N . CYS A 1 98 ? 1.080 1.626 11.189 1.00 96.69 98 CYS A N 1
ATOM 782 C CA . CYS A 1 98 ? 2.195 1.299 10.296 1.00 96.69 98 CYS A CA 1
ATOM 783 C C . CYS A 1 98 ? 3.362 0.639 11.042 1.00 96.69 98 CYS A C 1
ATOM 785 O O . CYS A 1 98 ? 3.914 -0.359 10.582 1.00 96.69 98 CYS A O 1
ATOM 787 N N . ARG A 1 99 ? 3.721 1.162 12.220 1.00 95.25 99 ARG A N 1
ATOM 788 C CA . ARG A 1 99 ? 4.806 0.612 13.046 1.00 95.25 99 ARG A CA 1
ATOM 789 C C . ARG A 1 99 ? 4.493 -0.770 13.612 1.00 95.25 99 ARG A C 1
ATOM 791 O O . ARG A 1 99 ? 5.421 -1.445 14.046 1.00 95.25 99 ARG A O 1
ATOM 798 N N . HIS A 1 100 ? 3.225 -1.171 13.677 1.00 96.12 100 HIS A N 1
ATOM 799 C CA . HIS A 1 100 ? 2.848 -2.524 14.076 1.00 96.12 100 HIS A CA 1
ATOM 800 C C . HIS A 1 100 ? 3.397 -3.557 13.080 1.00 96.12 100 HIS A C 1
ATOM 802 O O . HIS A 1 100 ? 4.042 -4.518 13.485 1.00 96.12 100 HIS A O 1
ATOM 808 N N . LEU A 1 101 ? 3.261 -3.293 11.774 1.00 95.19 101 LEU A N 1
ATOM 809 C CA . LEU A 1 101 ? 3.828 -4.130 10.709 1.00 95.19 101 LEU A CA 1
ATOM 810 C C . LEU A 1 101 ? 5.355 -4.218 10.785 1.00 95.19 101 LEU A C 1
ATOM 812 O O . LEU A 1 101 ? 5.920 -5.286 10.583 1.00 95.19 101 LEU A O 1
ATOM 816 N N . GLU A 1 102 ? 6.024 -3.105 11.097 1.00 92.00 102 GLU A N 1
ATOM 817 C CA . GLU A 1 102 ? 7.486 -3.072 11.245 1.00 92.00 102 GLU A CA 1
ATOM 818 C C . GLU A 1 102 ? 7.986 -3.855 12.466 1.00 92.00 102 GLU A C 1
ATOM 820 O O . GLU A 1 102 ? 9.096 -4.379 12.440 1.00 92.00 102 GLU A O 1
ATOM 825 N N . ARG A 1 103 ? 7.189 -3.908 13.540 1.00 91.81 103 ARG A N 1
ATOM 826 C CA . ARG A 1 103 ? 7.523 -4.590 14.802 1.00 91.81 103 ARG A CA 1
ATOM 827 C C . ARG A 1 103 ? 7.068 -6.047 14.843 1.00 91.81 103 ARG A C 1
ATOM 829 O O . ARG A 1 103 ? 7.400 -6.747 15.797 1.00 91.81 103 ARG A O 1
ATOM 836 N N . SER A 1 104 ? 6.300 -6.484 13.850 1.00 92.25 104 SER A N 1
ATOM 837 C CA . SER A 1 104 ? 5.745 -7.829 13.815 1.00 92.25 104 SER A CA 1
ATOM 838 C C . SER A 1 104 ? 6.843 -8.888 13.834 1.00 92.25 104 SER A C 1
ATOM 840 O O . SER A 1 104 ? 7.845 -8.795 13.124 1.00 92.25 104 SER A O 1
ATOM 842 N N . SER A 1 105 ? 6.615 -9.918 14.646 1.00 89.94 105 SER A N 1
ATOM 843 C CA . SER A 1 105 ?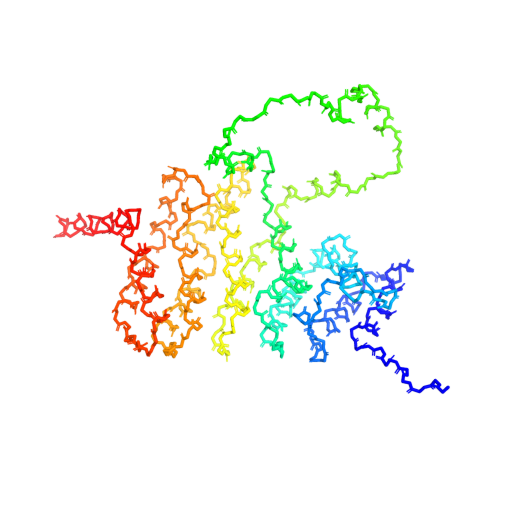 7.451 -11.118 14.716 1.00 89.94 105 SER A CA 1
ATOM 844 C C . SER A 1 105 ? 6.848 -12.289 13.931 1.00 89.94 105 SER A C 1
ATOM 846 O O . SER A 1 105 ? 7.286 -13.427 14.093 1.00 89.94 105 SER A O 1
ATOM 848 N N . CYS A 1 106 ? 5.854 -12.019 13.074 1.00 92.00 106 CYS A N 1
ATOM 849 C CA . CYS A 1 106 ? 5.139 -13.033 12.313 1.00 92.00 106 CYS A CA 1
ATOM 850 C C . CYS A 1 106 ? 6.086 -13.848 11.420 1.00 92.00 106 CYS A C 1
ATOM 852 O O . CYS A 1 106 ? 6.794 -13.311 10.565 1.00 92.00 106 CYS A O 1
ATOM 854 N N . ILE A 1 107 ? 6.039 -15.171 11.563 1.00 91.06 107 ILE A N 1
ATOM 855 C CA . ILE A 1 107 ? 6.830 -16.126 10.767 1.00 91.06 107 ILE A CA 1
ATOM 856 C C . ILE A 1 107 ? 5.979 -16.914 9.761 1.00 91.06 107 ILE A C 1
ATOM 858 O O . ILE A 1 107 ? 6.444 -17.898 9.186 1.00 91.06 107 ILE A O 1
ATOM 862 N N . LEU A 1 108 ? 4.712 -16.532 9.582 1.00 92.12 108 LEU A N 1
A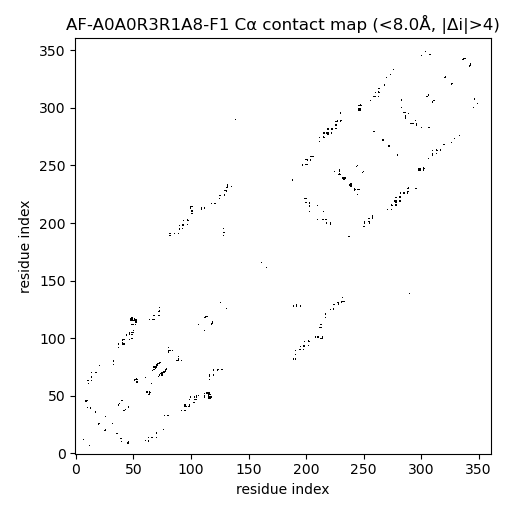TOM 863 C CA . LEU A 1 108 ? 3.784 -17.262 8.726 1.00 92.12 108 LEU A CA 1
ATOM 864 C C . LEU A 1 108 ? 4.086 -17.032 7.234 1.00 92.12 108 LEU A C 1
ATOM 866 O O . LEU A 1 108 ? 4.485 -15.945 6.830 1.00 92.12 108 LEU A O 1
ATOM 870 N N . PRO A 1 109 ? 3.846 -18.026 6.363 1.00 92.19 109 PRO A N 1
ATOM 871 C CA . PRO A 1 109 ? 3.987 -17.843 4.924 1.00 92.19 109 PRO A CA 1
ATOM 872 C C . PRO A 1 109 ? 3.181 -16.653 4.391 1.00 92.19 109 PRO A C 1
ATOM 874 O O . PRO A 1 109 ? 2.012 -16.471 4.728 1.00 92.19 109 PRO A O 1
ATOM 877 N N . LEU A 1 110 ? 3.777 -15.907 3.459 1.00 88.31 110 LEU A N 1
ATOM 878 C CA . LEU A 1 110 ? 3.215 -14.683 2.879 1.00 88.31 110 LEU A CA 1
ATOM 879 C C . LEU A 1 110 ? 1.780 -14.840 2.351 1.00 88.31 110 LEU A C 1
ATOM 881 O O . LEU A 1 110 ? 0.952 -13.956 2.541 1.00 88.31 110 LEU A O 1
ATOM 885 N N . LYS A 1 111 ? 1.477 -15.986 1.726 1.00 89.00 111 LYS A N 1
ATOM 886 C CA . LYS A 1 111 ? 0.139 -16.308 1.200 1.00 89.00 111 LYS A CA 1
ATOM 887 C C . LYS A 1 111 ? -0.927 -16.402 2.291 1.00 89.00 111 LYS A C 1
ATOM 889 O O . LYS A 1 111 ? -2.072 -16.090 2.024 1.00 89.00 111 LYS A O 1
ATOM 894 N N . ILE A 1 112 ? -0.549 -16.833 3.493 1.00 89.25 112 ILE A N 1
ATOM 895 C CA . ILE A 1 112 ? -1.459 -16.964 4.636 1.00 89.25 112 ILE A CA 1
ATOM 896 C C . ILE A 1 112 ? -1.654 -15.598 5.300 1.00 89.25 112 ILE A C 1
ATOM 898 O O . ILE A 1 112 ? -2.768 -15.224 5.645 1.00 89.25 112 ILE A O 1
ATOM 902 N N . VAL A 1 113 ? -0.577 -14.816 5.426 1.00 90.31 113 VAL A N 1
ATOM 903 C CA . VAL A 1 113 ? -0.608 -13.484 6.056 1.00 90.31 113 VAL A CA 1
ATOM 904 C C . VAL A 1 113 ? -1.498 -12.491 5.299 1.00 90.31 113 VAL A C 1
ATOM 906 O O . VAL A 1 113 ? -2.004 -11.543 5.898 1.00 90.31 113 VAL A O 1
ATOM 909 N N . GLN A 1 114 ? -1.744 -12.704 4.004 1.00 89.00 114 GLN A N 1
ATOM 910 C CA . GLN A 1 114 ? -2.699 -11.899 3.230 1.00 89.00 114 GLN A CA 1
ATOM 911 C C . GLN A 1 114 ? -4.125 -11.942 3.804 1.00 89.00 114 GLN A C 1
ATOM 913 O O . GLN A 1 114 ? -4.824 -10.935 3.724 1.00 89.00 114 GLN A O 1
ATOM 918 N N . ASP A 1 115 ? -4.505 -13.043 4.456 1.00 88.38 115 ASP A N 1
ATOM 919 C CA . ASP A 1 115 ? -5.813 -13.224 5.098 1.00 88.38 115 ASP A CA 1
ATOM 920 C C . ASP A 1 115 ? -5.805 -12.827 6.590 1.00 88.38 115 ASP A C 1
ATOM 922 O O . ASP A 1 115 ? -6.747 -13.114 7.335 1.00 88.38 115 ASP A O 1
ATOM 926 N N . SER A 1 116 ? -4.731 -12.181 7.057 1.00 93.56 116 SER A N 1
ATOM 927 C CA . SER A 1 116 ? -4.621 -11.703 8.438 1.00 93.56 116 SER A CA 1
ATOM 928 C C . SER A 1 116 ? -5.502 -10.489 8.714 1.00 93.56 116 SER A C 1
ATOM 930 O O . SER A 1 116 ? -5.811 -9.692 7.821 1.00 93.56 116 SER A O 1
ATOM 932 N N . VAL A 1 117 ? -5.852 -10.290 9.988 1.00 94.88 117 VAL A N 1
ATOM 933 C CA . VAL A 1 117 ? -6.664 -9.139 10.397 1.00 94.88 117 VAL A CA 1
ATOM 934 C C . VAL A 1 117 ? -5.947 -7.817 10.116 1.00 94.88 117 VAL A C 1
ATOM 936 O O . VAL A 1 117 ? -6.595 -6.844 9.741 1.00 94.88 117 VAL A O 1
ATOM 939 N N . TYR A 1 118 ? -4.609 -7.776 10.204 1.00 97.00 118 TYR A N 1
ATOM 940 C CA . TYR A 1 118 ? -3.841 -6.589 9.821 1.00 97.00 118 TYR A CA 1
ATOM 941 C C . TYR A 1 118 ? -4.046 -6.226 8.347 1.00 97.00 118 TYR A C 1
ATOM 943 O O . TYR A 1 118 ? -4.364 -5.079 8.032 1.00 97.00 118 TYR A O 1
ATOM 951 N N . MET A 1 119 ? -3.879 -7.200 7.444 1.00 95.56 119 MET A N 1
ATOM 952 C CA . MET A 1 119 ? -4.024 -6.971 6.003 1.00 95.56 119 MET A CA 1
ATOM 953 C C . MET A 1 119 ? -5.472 -6.640 5.633 1.00 95.56 119 MET A C 1
ATOM 955 O O . MET A 1 119 ? -5.704 -5.766 4.796 1.00 95.56 119 MET A O 1
ATOM 959 N N . ARG A 1 120 ? -6.448 -7.247 6.321 1.00 94.38 120 ARG A N 1
ATOM 960 C CA . ARG A 1 120 ? -7.861 -6.880 6.192 1.00 94.38 120 ARG A CA 1
ATOM 961 C C . ARG A 1 120 ? -8.117 -5.426 6.588 1.00 94.38 120 ARG A C 1
ATOM 963 O O . ARG A 1 120 ? -8.736 -4.697 5.820 1.00 94.38 120 ARG A O 1
ATOM 970 N N . LEU A 1 121 ? -7.636 -5.002 7.758 1.00 96.06 121 LEU A N 1
ATOM 971 C CA . LEU A 1 121 ? -7.792 -3.628 8.244 1.00 96.06 121 LEU A CA 1
ATOM 972 C C . LEU A 1 121 ? -7.091 -2.625 7.328 1.00 96.06 121 LEU A C 1
ATOM 974 O O . LEU A 1 121 ? -7.669 -1.587 7.022 1.00 96.06 121 LEU A O 1
ATOM 978 N N . LEU A 1 122 ? -5.883 -2.943 6.845 1.00 96.38 122 LEU A N 1
ATOM 979 C CA . LEU A 1 122 ? -5.185 -2.125 5.854 1.00 96.38 122 LEU A CA 1
ATOM 980 C C . LEU A 1 122 ? -6.057 -1.940 4.609 1.00 96.38 122 LEU A C 1
ATOM 982 O O . LEU A 1 122 ? -6.269 -0.805 4.188 1.00 96.38 122 LEU A O 1
ATOM 986 N N . SER A 1 123 ? -6.587 -3.033 4.054 1.00 92.50 123 SER A N 1
ATOM 987 C CA . SER A 1 123 ? -7.475 -2.982 2.891 1.00 92.50 123 SER A CA 1
ATOM 988 C C . SER A 1 123 ? -8.707 -2.124 3.156 1.00 92.50 123 SER A C 1
ATOM 990 O O . SER A 1 123 ? -9.005 -1.226 2.374 1.00 92.50 123 SER A O 1
ATOM 992 N N . ASP A 1 124 ? -9.399 -2.363 4.269 1.00 91.56 124 ASP A N 1
ATOM 993 C CA . ASP A 1 124 ? -10.623 -1.644 4.608 1.00 91.56 124 ASP A CA 1
ATOM 994 C C . ASP A 1 124 ? -10.352 -0.145 4.820 1.00 91.56 124 ASP A C 1
ATOM 996 O O . ASP A 1 124 ? -11.083 0.685 4.286 1.00 91.56 124 ASP A O 1
ATOM 1000 N N . TYR A 1 125 ? -9.279 0.233 5.525 1.00 93.69 125 TYR A N 1
ATOM 1001 C CA . TYR A 1 125 ? -8.919 1.640 5.738 1.00 93.69 125 TYR A CA 1
ATOM 1002 C C . TYR A 1 125 ? -8.525 2.344 4.441 1.00 93.69 125 TYR A C 1
ATOM 1004 O O . TYR A 1 125 ? -8.938 3.478 4.207 1.00 93.69 125 TYR A O 1
ATOM 1012 N N . VAL A 1 126 ? -7.734 1.682 3.595 1.00 90.94 126 VAL A N 1
ATOM 1013 C CA . VAL A 1 126 ? -7.288 2.216 2.304 1.00 90.94 126 VAL A CA 1
ATOM 1014 C C . VAL A 1 126 ? -8.489 2.443 1.392 1.00 90.94 126 VAL A C 1
ATOM 1016 O O . VAL A 1 126 ? -8.671 3.561 0.918 1.00 90.94 126 VAL A O 1
ATOM 1019 N N . CYS A 1 127 ? -9.351 1.440 1.208 1.00 88.06 127 CYS A N 1
ATOM 1020 C CA . CYS A 1 127 ? -10.545 1.560 0.370 1.00 88.06 127 CYS A CA 1
ATOM 1021 C C . CYS A 1 127 ? -11.574 2.545 0.947 1.00 88.06 127 CYS A C 1
ATOM 1023 O O . CYS A 1 127 ? -12.262 3.226 0.190 1.00 88.06 127 CYS A O 1
ATOM 1025 N N . PHE A 1 128 ? -11.664 2.664 2.275 1.00 86.56 128 PHE A N 1
ATOM 1026 C CA . PHE A 1 128 ? -12.514 3.663 2.923 1.00 86.56 128 PHE A CA 1
ATOM 1027 C C . PHE A 1 128 ? -12.017 5.092 2.669 1.00 86.56 128 PHE A C 1
ATOM 1029 O O . PHE A 1 128 ? -12.817 5.981 2.387 1.00 86.56 128 PHE A O 1
ATOM 1036 N N . MET A 1 129 ? -10.704 5.322 2.757 1.00 84.94 129 MET A N 1
ATOM 1037 C CA . MET A 1 129 ? -10.101 6.641 2.530 1.00 84.94 129 MET A CA 1
ATOM 1038 C C . MET A 1 129 ? -10.013 7.004 1.046 1.00 84.94 129 MET A C 1
ATOM 1040 O O . MET A 1 129 ? -10.045 8.184 0.710 1.00 84.94 129 MET A O 1
ATOM 1044 N N . MET A 1 130 ? -9.922 6.011 0.161 1.00 83.88 130 MET A N 1
ATOM 1045 C CA . MET A 1 130 ? -9.841 6.161 -1.293 1.00 83.88 130 MET A CA 1
ATOM 1046 C C . MET A 1 130 ? -11.056 5.528 -1.994 1.00 83.88 130 MET A C 1
ATOM 1048 O O . MET A 1 130 ? -10.899 4.556 -2.736 1.00 83.88 130 MET A O 1
ATOM 1052 N N . PRO A 1 131 ? -12.280 6.054 -1.801 1.00 80.19 131 PRO A N 1
ATOM 1053 C CA . PRO A 1 131 ? -13.459 5.458 -2.407 1.00 80.19 131 PRO A CA 1
ATOM 1054 C C . PRO A 1 131 ? -13.464 5.658 -3.928 1.00 80.19 131 PRO A C 1
ATOM 1056 O O . PRO A 1 131 ? -13.150 6.733 -4.448 1.00 80.19 131 PRO A O 1
ATOM 1059 N N . VAL A 1 132 ? -13.876 4.615 -4.645 1.00 74.12 132 VAL A N 1
ATOM 1060 C CA . VAL A 1 132 ? -14.119 4.632 -6.091 1.00 74.12 132 VAL A CA 1
ATOM 1061 C C . VAL A 1 132 ? -15.595 4.327 -6.336 1.00 74.12 132 VAL A C 1
ATOM 1063 O O . VAL A 1 132 ? -16.154 3.430 -5.709 1.00 74.12 132 VAL A O 1
ATOM 1066 N N . ASN A 1 133 ? -16.247 5.083 -7.223 1.00 62.97 133 ASN A N 1
ATOM 1067 C CA . ASN A 1 133 ? -17.656 4.864 -7.556 1.00 62.97 133 ASN A CA 1
ATOM 1068 C C . ASN A 1 133 ? -17.835 3.481 -8.217 1.00 62.97 133 ASN A C 1
ATOM 1070 O O . ASN A 1 133 ? -17.290 3.232 -9.293 1.00 62.97 133 ASN A O 1
ATOM 1074 N N . GLU A 1 134 ? -18.614 2.595 -7.585 1.00 48.16 134 GLU A N 1
ATOM 1075 C CA . GLU A 1 134 ? -18.849 1.207 -8.037 1.00 48.16 134 GLU A CA 1
ATOM 1076 C C . GLU A 1 134 ? -19.585 1.094 -9.383 1.00 48.16 134 GLU A C 1
ATOM 1078 O O . GLU A 1 134 ? -19.556 0.042 -10.015 1.00 48.16 134 GLU A O 1
ATOM 1083 N N . GLU A 1 135 ? -20.221 2.160 -9.874 1.00 44.97 135 GLU A N 1
ATOM 1084 C CA . GLU A 1 135 ? -20.885 2.120 -11.187 1.00 44.97 135 GLU A CA 1
ATOM 1085 C C . GLU A 1 135 ? -19.876 1.959 -12.341 1.00 44.97 135 GLU A C 1
ATOM 1087 O O . GLU A 1 135 ? -20.209 1.392 -13.382 1.00 44.97 135 GLU A O 1
ATOM 1092 N N . ASN A 1 136 ? -18.606 2.321 -12.122 1.00 41.06 136 ASN A N 1
ATOM 1093 C CA . ASN A 1 136 ? -17.570 2.319 -13.157 1.00 41.06 136 ASN A CA 1
ATOM 1094 C C . ASN A 1 136 ? -16.655 1.078 -13.134 1.00 41.06 136 ASN A C 1
ATOM 1096 O O . ASN A 1 136 ? -15.926 0.832 -14.096 1.00 41.06 136 ASN A O 1
ATOM 1100 N N . THR A 1 137 ? -16.692 0.249 -12.084 1.00 38.31 137 THR A N 1
ATOM 1101 C CA . THR A 1 137 ? -15.881 -0.986 -12.005 1.00 38.31 137 THR A CA 1
ATOM 1102 C C . THR A 1 137 ? -16.408 -2.110 -12.903 1.00 38.31 137 THR A C 1
ATOM 1104 O O . THR A 1 137 ? -15.647 -3.009 -13.274 1.00 38.31 137 THR A O 1
ATOM 1107 N N . SER A 1 138 ? -17.663 -2.019 -13.354 1.00 34.22 138 SER A N 1
ATOM 1108 C CA . SER A 1 138 ? -18.290 -2.966 -14.292 1.00 34.22 138 SER A CA 1
ATOM 1109 C C . SER A 1 138 ? -17.646 -2.984 -15.688 1.00 34.22 138 SER A C 1
ATOM 1111 O O . SER A 1 138 ? -17.876 -3.913 -16.459 1.00 34.22 138 SER A O 1
ATOM 1113 N N . ALA A 1 139 ? -16.821 -1.988 -16.030 1.00 33.47 139 ALA A N 1
ATOM 1114 C CA . ALA A 1 139 ? -16.139 -1.916 -17.324 1.00 33.47 139 ALA A CA 1
ATOM 1115 C C . ALA A 1 139 ? -14.742 -2.577 -17.339 1.00 33.47 139 ALA A C 1
ATOM 1117 O O . ALA A 1 139 ? -14.162 -2.748 -18.411 1.00 33.47 139 ALA A O 1
ATOM 1118 N N . VAL A 1 140 ? -14.186 -2.965 -16.181 1.00 43.28 140 VAL A N 1
ATOM 1119 C CA . VAL A 1 140 ? -12.754 -3.330 -16.062 1.00 43.28 140 VAL A CA 1
ATOM 1120 C C . VAL A 1 140 ? -12.512 -4.844 -15.924 1.00 43.28 140 VAL A C 1
ATOM 1122 O O . VAL A 1 140 ? -11.389 -5.316 -16.092 1.00 43.28 140 VAL A O 1
ATOM 1125 N N . THR A 1 141 ? -13.555 -5.658 -15.740 1.00 35.69 141 THR A N 1
ATOM 1126 C CA . THR A 1 141 ? -13.454 -7.133 -15.738 1.00 35.69 141 THR A CA 1
ATOM 1127 C C . THR A 1 141 ? -14.265 -7.745 -16.880 1.00 35.69 141 THR A C 1
ATOM 1129 O O . THR A 1 141 ? -15.357 -8.268 -16.700 1.00 35.69 141 THR A O 1
ATOM 1132 N N . GLY A 1 142 ? -13.724 -7.681 -18.100 1.00 30.53 142 GLY A N 1
ATOM 1133 C CA . GLY A 1 142 ? -14.448 -8.155 -19.281 1.00 30.53 142 GLY A CA 1
ATOM 1134 C C . GLY A 1 142 ? -13.593 -8.471 -20.504 1.00 30.53 142 GLY A C 1
ATOM 1135 O O . GLY A 1 142 ? -13.944 -8.068 -21.608 1.00 30.53 142 GLY A O 1
ATOM 1136 N N . LYS A 1 143 ? -12.488 -9.214 -20.357 1.00 28.03 143 LYS A N 1
ATOM 1137 C CA . LYS A 1 143 ? -11.838 -9.883 -21.501 1.00 28.03 143 LYS A CA 1
ATOM 1138 C C . LYS A 1 143 ? -11.854 -11.405 -21.332 1.00 28.03 143 LYS A C 1
ATOM 1140 O O . LYS A 1 143 ? -10.957 -11.996 -20.753 1.00 28.03 143 LYS A O 1
ATOM 1145 N N . LYS A 1 144 ? -12.939 -11.976 -21.872 1.00 27.23 144 LYS A N 1
ATOM 1146 C CA . LYS A 1 144 ? -13.094 -13.279 -22.546 1.00 27.23 144 LYS A CA 1
ATOM 1147 C C . LYS A 1 144 ? -12.241 -14.453 -22.043 1.00 27.23 144 LYS A C 1
ATOM 1149 O O . LYS A 1 144 ? -11.121 -14.653 -22.498 1.00 27.23 144 LYS A O 1
ATOM 1154 N N . ILE A 1 145 ? -12.893 -15.345 -21.301 1.00 28.61 145 ILE A N 1
ATOM 1155 C CA . ILE A 1 145 ? -12.687 -16.790 -21.447 1.00 28.61 145 ILE A CA 1
ATOM 1156 C C . ILE A 1 145 ? -13.961 -17.326 -22.109 1.00 28.61 145 ILE A C 1
ATOM 1158 O O . ILE A 1 145 ? -15.060 -17.130 -21.594 1.00 28.61 145 ILE A O 1
ATOM 1162 N N . HIS A 1 146 ? -13.825 -17.914 -23.296 1.00 25.88 146 HIS A N 1
ATOM 1163 C CA . HIS A 1 146 ? -14.905 -18.631 -23.975 1.00 25.88 146 HIS A CA 1
ATOM 1164 C C . HIS A 1 146 ? -15.349 -19.847 -23.148 1.00 25.88 146 HIS A C 1
ATOM 1166 O O . HIS A 1 146 ? -14.487 -20.604 -22.705 1.00 25.88 146 HIS A O 1
ATOM 1172 N N . PRO A 1 147 ? -16.661 -20.129 -23.068 1.00 27.41 147 PRO A N 1
ATOM 1173 C CA . PRO A 1 147 ? -17.135 -21.495 -22.947 1.00 27.41 147 PRO A CA 1
ATOM 1174 C C . PRO A 1 147 ? -17.949 -21.869 -24.191 1.00 27.41 147 PRO A C 1
ATOM 1176 O O . PRO A 1 147 ? -18.942 -21.223 -24.533 1.00 27.41 147 PRO A O 1
ATOM 1179 N N . GLU A 1 148 ? -17.525 -22.925 -24.879 1.00 27.50 148 GLU A N 1
ATOM 1180 C CA . GLU A 1 148 ? -18.374 -23.613 -25.844 1.00 27.50 148 GLU A CA 1
ATOM 1181 C C . GLU A 1 148 ? -19.507 -24.342 -25.106 1.00 27.50 148 GLU A C 1
ATOM 1183 O O . GLU A 1 148 ? -19.287 -25.206 -24.264 1.00 27.50 148 GLU A O 1
ATOM 1188 N N . ASN A 1 149 ? -20.731 -23.927 -25.430 1.00 25.91 149 ASN A N 1
ATOM 1189 C CA . ASN A 1 149 ? -21.979 -24.684 -25.512 1.00 25.91 149 ASN A CA 1
ATOM 1190 C C . ASN A 1 149 ? -22.129 -25.982 -24.695 1.00 25.91 149 ASN A C 1
ATOM 1192 O O . ASN A 1 149 ? -21.709 -27.059 -25.112 1.00 25.91 149 ASN A O 1
ATOM 1196 N N . THR A 1 150 ? -23.011 -25.943 -23.691 1.00 26.44 150 THR A N 1
ATOM 1197 C CA . THR A 1 150 ? -24.046 -26.980 -23.555 1.00 26.44 150 THR A CA 1
ATOM 1198 C C . THR A 1 150 ? -25.366 -26.354 -23.094 1.00 26.44 150 THR A C 1
ATOM 1200 O O . THR A 1 150 ? -25.421 -25.461 -22.256 1.00 26.44 150 THR A O 1
ATOM 1203 N N . MET A 1 151 ? -26.432 -26.793 -23.750 1.00 27.61 151 MET A N 1
ATOM 1204 C CA . MET A 1 151 ? -27.795 -26.273 -23.758 1.00 27.61 151 MET A CA 1
ATOM 1205 C C . MET A 1 151 ? -28.583 -26.560 -22.456 1.00 27.61 151 MET A C 1
ATOM 1207 O O . MET A 1 151 ? -28.482 -27.657 -21.919 1.00 27.61 151 MET A O 1
ATOM 1211 N N . LYS A 1 152 ? -29.509 -25.636 -22.123 1.00 28.33 152 LYS A N 1
ATOM 1212 C CA . LYS A 1 152 ? -30.760 -25.775 -21.324 1.00 28.33 152 LYS A CA 1
ATOM 1213 C C . LYS A 1 152 ? -30.669 -25.808 -19.783 1.00 28.33 152 LYS A C 1
ATOM 1215 O O . LYS A 1 152 ? -30.423 -26.849 -19.199 1.00 28.33 152 LYS A O 1
ATOM 1220 N N . SER A 1 153 ? -31.119 -24.728 -19.131 1.00 26.19 153 SER A N 1
ATOM 1221 C CA . SER A 1 153 ? -32.463 -24.632 -18.512 1.00 26.19 153 SER A CA 1
ATOM 1222 C C . SER A 1 153 ? -32.616 -23.312 -17.745 1.00 26.19 153 SER A C 1
ATOM 1224 O O . SER A 1 153 ? -31.749 -22.948 -16.956 1.00 26.19 153 SER A O 1
ATOM 1226 N N . SER A 1 154 ? -33.724 -22.612 -17.978 1.00 39.38 154 SER A N 1
ATOM 1227 C CA . SER A 1 154 ? -34.121 -21.391 -17.282 1.00 39.38 154 SER A CA 1
ATOM 1228 C C . SER A 1 154 ? -34.319 -21.619 -15.782 1.00 39.38 154 SER A C 1
ATOM 1230 O O . SER A 1 154 ? -35.230 -22.345 -15.398 1.00 39.38 154 SER A O 1
ATOM 1232 N N . TYR A 1 155 ? -33.554 -20.910 -14.952 1.00 30.64 155 TYR A N 1
ATOM 1233 C CA . TYR A 1 155 ? -33.952 -20.569 -13.588 1.00 30.64 155 TYR A CA 1
ATOM 1234 C C . TYR A 1 155 ? -33.667 -19.086 -13.358 1.00 30.64 155 TYR A C 1
ATOM 1236 O O . TYR A 1 155 ? -32.533 -18.650 -13.186 1.00 30.64 155 TYR A O 1
ATOM 1244 N N . SER A 1 156 ? -34.742 -18.308 -13.433 1.00 28.84 156 SER A N 1
ATOM 1245 C CA . SER A 1 156 ? -34.827 -16.915 -13.013 1.00 28.84 156 SER A CA 1
ATOM 1246 C C . SER A 1 156 ? -34.430 -16.780 -11.542 1.00 28.84 156 SER A C 1
ATOM 1248 O O . SER A 1 156 ? -35.070 -17.373 -10.672 1.00 28.84 156 SER A O 1
ATOM 1250 N N . THR A 1 157 ? -33.398 -15.991 -11.263 1.00 32.31 157 THR A N 1
ATOM 1251 C CA . THR A 1 157 ? -32.961 -15.641 -9.909 1.00 32.31 157 THR A CA 1
ATOM 1252 C C . THR A 1 157 ? -33.948 -14.671 -9.230 1.00 32.31 157 THR A C 1
ATOM 1254 O O . THR A 1 157 ? -34.539 -13.812 -9.893 1.00 32.31 157 THR A O 1
ATOM 1257 N N . PRO A 1 158 ? -34.161 -14.786 -7.904 1.00 34.16 158 PRO A N 1
ATOM 1258 C CA . PRO A 1 158 ? -35.294 -14.200 -7.175 1.00 34.16 158 PRO A CA 1
ATOM 1259 C C . PRO A 1 158 ? -35.116 -12.712 -6.811 1.00 34.16 158 PRO A C 1
ATOM 1261 O O . PRO A 1 158 ? -35.482 -12.293 -5.718 1.00 34.16 158 PRO A O 1
ATOM 1264 N N . LEU A 1 159 ? -34.565 -11.894 -7.713 1.00 37.41 159 LEU A N 1
ATOM 1265 C CA . LEU A 1 159 ? -34.388 -10.447 -7.490 1.00 37.41 159 LEU A CA 1
ATOM 1266 C C . LEU A 1 159 ? -35.316 -9.563 -8.340 1.00 37.41 159 LEU A C 1
ATOM 1268 O O . LEU A 1 159 ? -35.424 -8.372 -8.075 1.00 37.41 159 LEU A O 1
ATOM 1272 N N . ASN A 1 160 ? -36.085 -10.145 -9.266 1.00 39.81 160 ASN A N 1
ATOM 1273 C CA . ASN A 1 160 ? -37.069 -9.415 -10.084 1.00 39.81 160 ASN A CA 1
ATOM 1274 C C . ASN A 1 160 ? -38.499 -9.400 -9.503 1.00 39.81 160 ASN A C 1
ATOM 1276 O O . ASN A 1 160 ? -39.451 -9.076 -10.210 1.00 39.81 160 ASN A O 1
ATOM 1280 N N . LEU A 1 161 ? -38.679 -9.753 -8.225 1.00 39.62 161 LEU A N 1
ATOM 1281 C CA . LEU A 1 161 ? -40.002 -9.816 -7.582 1.00 39.62 161 LEU A CA 1
ATOM 1282 C C . LEU A 1 161 ? -40.386 -8.572 -6.767 1.00 39.62 161 LEU A C 1
ATOM 1284 O O . LEU A 1 161 ? -41.535 -8.465 -6.337 1.00 39.62 161 LEU A O 1
ATOM 1288 N N . PHE A 1 162 ? -39.489 -7.602 -6.586 1.00 33.38 162 PHE A N 1
ATOM 1289 C CA . PHE A 1 162 ? -39.823 -6.385 -5.848 1.00 33.38 162 PHE A CA 1
ATOM 1290 C C . PHE A 1 162 ? -40.276 -5.278 -6.799 1.00 33.38 162 PHE A C 1
ATOM 1292 O O . PHE A 1 162 ? -39.474 -4.624 -7.457 1.00 33.38 162 PHE A O 1
ATOM 1299 N N . LYS A 1 163 ? -41.596 -5.056 -6.855 1.00 40.97 163 LYS A N 1
ATOM 1300 C CA . LYS A 1 163 ? -42.167 -3.850 -7.465 1.00 40.97 163 LYS A CA 1
ATOM 1301 C C . LYS A 1 163 ? -41.639 -2.624 -6.719 1.00 40.97 163 LYS A C 1
ATOM 1303 O O . LYS A 1 163 ? -41.720 -2.562 -5.495 1.00 40.97 163 LYS A O 1
ATOM 1308 N N . GLU A 1 164 ? -41.167 -1.647 -7.480 1.00 39.94 164 GLU A N 1
ATOM 1309 C CA . GLU A 1 164 ? -40.570 -0.368 -7.061 1.00 39.94 164 GLU A CA 1
ATOM 1310 C C . GLU A 1 164 ? -41.396 0.397 -6.001 1.00 39.94 164 GLU A C 1
ATOM 1312 O O . GLU A 1 164 ? -40.860 1.095 -5.140 1.00 39.94 164 GLU A O 1
ATOM 1317 N N . GLU A 1 165 ? -42.711 0.169 -5.970 1.00 36.34 165 GLU A N 1
ATOM 1318 C CA . GLU A 1 165 ? -43.633 0.747 -4.988 1.00 36.34 165 GLU A CA 1
ATOM 1319 C C . GLU A 1 165 ? -43.506 0.136 -3.573 1.00 36.34 165 GLU A C 1
ATOM 1321 O O . GLU A 1 165 ? -43.789 0.800 -2.574 1.00 36.34 165 GLU A O 1
ATOM 1326 N N . ALA A 1 166 ? -43.027 -1.110 -3.448 1.00 36.72 166 ALA A N 1
ATOM 1327 C CA . ALA A 1 166 ? -42.729 -1.736 -2.155 1.00 36.72 166 ALA A CA 1
ATOM 1328 C C . ALA A 1 166 ? -41.452 -1.153 -1.521 1.00 36.72 166 ALA A C 1
ATOM 1330 O O . ALA A 1 166 ? -41.397 -0.977 -0.304 1.00 36.72 166 ALA A O 1
ATOM 1331 N N . LEU A 1 167 ? -40.469 -0.763 -2.343 1.00 40.16 167 LEU A N 1
ATOM 1332 C CA . LEU A 1 167 ? -39.254 -0.071 -1.894 1.00 40.16 167 LEU A CA 1
ATOM 1333 C C . LEU A 1 167 ? -39.563 1.343 -1.373 1.00 40.16 167 LEU A C 1
ATOM 1335 O O . LEU A 1 167 ? -38.952 1.787 -0.402 1.00 40.16 167 LEU A O 1
ATOM 1339 N N . ARG A 1 168 ? -40.570 2.026 -1.937 1.00 37.22 168 ARG A N 1
ATOM 1340 C CA . ARG A 1 168 ? -41.022 3.339 -1.440 1.00 37.22 168 ARG A CA 1
ATOM 1341 C C . ARG A 1 168 ? -41.739 3.274 -0.093 1.00 37.22 168 ARG A C 1
ATOM 1343 O O . ARG A 1 168 ? -41.588 4.193 0.705 1.00 37.22 168 ARG A O 1
ATOM 1350 N N . ARG A 1 169 ? -42.459 2.189 0.214 1.00 34.72 169 ARG A N 1
ATOM 1351 C CA . ARG A 1 169 ? -43.087 2.016 1.540 1.00 34.72 169 ARG A CA 1
ATOM 1352 C C . ARG A 1 169 ? -42.078 1.681 2.643 1.00 34.72 169 ARG A C 1
ATOM 1354 O O . ARG A 1 169 ? -42.304 2.067 3.785 1.00 34.72 169 ARG A O 1
ATOM 1361 N N . TYR A 1 170 ? -40.940 1.069 2.306 1.00 36.00 170 TYR A N 1
ATOM 1362 C CA . TYR A 1 170 ? -39.810 0.910 3.234 1.00 36.00 170 TYR A CA 1
ATOM 1363 C C . TYR A 1 170 ? -39.070 2.226 3.528 1.00 36.00 170 TYR A C 1
ATOM 1365 O O . TYR A 1 170 ? -38.433 2.344 4.571 1.00 36.00 170 TYR A O 1
ATOM 1373 N N . ALA A 1 171 ? -39.192 3.240 2.664 1.00 37.66 171 ALA A N 1
ATOM 1374 C CA . ALA A 1 171 ? -38.561 4.548 2.856 1.00 37.66 171 ALA A CA 1
ATOM 1375 C C . ALA A 1 171 ? -39.249 5.440 3.914 1.00 37.66 171 ALA A C 1
ATOM 1377 O O . ALA A 1 171 ? -38.752 6.526 4.199 1.00 37.66 171 ALA A O 1
ATOM 1378 N N . LEU A 1 172 ? -40.373 5.003 4.501 1.00 32.38 172 LEU A N 1
ATOM 1379 C CA . LEU A 1 172 ? -41.160 5.784 5.468 1.00 32.38 172 LEU A CA 1
ATOM 1380 C C . LEU A 1 172 ? -41.092 5.257 6.915 1.00 32.38 172 LEU A C 1
ATOM 1382 O O . LEU A 1 172 ? -41.805 5.768 7.775 1.00 32.38 172 LEU A O 1
ATOM 1386 N N . CYS A 1 173 ? -40.236 4.273 7.216 1.00 27.97 173 CYS A N 1
ATOM 1387 C CA . CYS A 1 173 ? -40.065 3.751 8.577 1.00 27.97 173 CYS A CA 1
ATOM 1388 C C . CYS A 1 173 ? -38.776 4.319 9.221 1.00 27.97 173 CYS A C 1
ATOM 1390 O O . CYS A 1 173 ? -37.682 4.021 8.738 1.00 27.97 173 CYS A O 1
ATOM 1392 N N . PRO A 1 174 ? -38.851 5.129 10.296 1.00 38.28 174 PRO A N 1
ATOM 1393 C CA . PRO A 1 174 ? -37.713 5.893 10.816 1.00 38.28 174 PRO A CA 1
ATOM 1394 C C . PRO A 1 174 ? -36.851 5.084 11.802 1.00 38.28 174 PRO A C 1
ATOM 1396 O O . PRO A 1 174 ? -36.632 5.500 12.937 1.00 38.28 174 PRO A O 1
ATOM 1399 N N . SER A 1 175 ? -36.349 3.915 11.395 1.00 35.75 175 SER A N 1
ATOM 1400 C CA . SER A 1 175 ? -35.468 3.111 12.256 1.00 35.75 175 SER A CA 1
ATOM 1401 C C . SER A 1 175 ? -34.550 2.168 11.473 1.00 35.75 175 SER A C 1
ATOM 1403 O O . SER A 1 175 ? -34.706 0.952 11.557 1.00 35.75 175 SER A O 1
ATOM 1405 N N . SER A 1 176 ? -33.629 2.709 10.665 1.00 34.97 176 SER A N 1
ATOM 1406 C CA . SER A 1 176 ? -32.358 2.061 10.243 1.00 34.97 176 SER A CA 1
ATOM 1407 C C . SER A 1 176 ? -31.610 2.909 9.197 1.00 34.97 176 SER A C 1
ATOM 1409 O O . SER A 1 176 ? -31.440 2.539 8.038 1.00 34.97 176 SER A O 1
ATOM 1411 N N . HIS A 1 177 ? -31.130 4.085 9.604 1.00 40.38 177 HIS A N 1
ATOM 1412 C CA . HIS A 1 177 ? -30.175 4.866 8.814 1.00 40.38 177 HIS A CA 1
ATOM 1413 C C . HIS A 1 177 ? -28.738 4.446 9.164 1.00 40.38 177 HIS A C 1
ATOM 1415 O O . HIS A 1 177 ? -28.182 4.961 10.128 1.00 40.38 177 HIS A O 1
ATOM 1421 N N . SER A 1 178 ? -28.116 3.533 8.406 1.00 45.19 178 SER A N 1
ATOM 1422 C CA . SER A 1 178 ? -26.679 3.233 8.589 1.00 45.19 178 SER A CA 1
ATOM 1423 C C . SER A 1 178 ? -25.832 3.214 7.316 1.00 45.19 178 SER A C 1
ATOM 1425 O O . SER A 1 178 ? -24.645 3.486 7.413 1.00 45.19 178 SER A O 1
ATOM 1427 N N . ILE A 1 179 ? -26.391 3.011 6.118 1.00 43.25 179 ILE A N 1
ATOM 1428 C CA . ILE A 1 179 ? -25.563 2.935 4.893 1.00 43.25 179 ILE A CA 1
ATOM 1429 C C . ILE A 1 179 ? -25.627 4.224 4.063 1.00 43.25 179 ILE A C 1
ATOM 1431 O O . ILE A 1 179 ? -24.601 4.735 3.618 1.00 43.25 179 ILE A O 1
ATOM 1435 N N . ARG A 1 180 ? -26.815 4.820 3.899 1.00 35.00 180 ARG A N 1
ATOM 1436 C CA . ARG A 1 180 ? -26.975 6.040 3.085 1.00 35.00 180 ARG A CA 1
ATOM 1437 C C . ARG A 1 180 ? -26.381 7.285 3.754 1.00 35.00 180 ARG A C 1
ATOM 1439 O O . ARG A 1 180 ? -25.811 8.115 3.061 1.00 35.00 180 ARG A O 1
ATOM 1446 N N . THR A 1 181 ? -26.457 7.370 5.083 1.00 36.75 181 THR A N 1
ATOM 1447 C CA . THR A 1 181 ? -25.907 8.487 5.870 1.00 36.75 181 THR A CA 1
ATOM 1448 C C . THR A 1 181 ? -24.376 8.448 5.941 1.00 36.75 181 THR A C 1
ATOM 1450 O O . THR A 1 181 ? -23.740 9.498 5.888 1.00 36.75 181 THR A O 1
ATOM 1453 N N . LEU A 1 182 ? -23.777 7.246 5.964 1.00 37.59 182 LEU A N 1
ATOM 1454 C CA . LEU A 1 182 ? -22.335 7.075 5.756 1.00 37.59 182 LEU A CA 1
ATOM 1455 C C . LEU A 1 182 ? -21.952 7.546 4.351 1.00 37.59 182 LEU A C 1
ATOM 1457 O O . LEU A 1 182 ? -21.057 8.371 4.218 1.00 37.59 182 LEU A O 1
ATOM 1461 N N . ARG A 1 183 ? -22.692 7.130 3.314 1.00 39.19 183 ARG A N 1
ATOM 1462 C CA . ARG A 1 183 ? -22.439 7.548 1.923 1.00 39.19 183 ARG A CA 1
ATOM 1463 C C . ARG A 1 183 ? -22.471 9.069 1.728 1.00 39.19 183 ARG A C 1
ATOM 1465 O O . ARG A 1 183 ? -21.696 9.578 0.933 1.00 39.19 183 ARG A O 1
ATOM 1472 N N . THR A 1 184 ? -23.312 9.794 2.467 1.00 41.94 184 THR A N 1
ATOM 1473 C CA . THR A 1 184 ? -23.367 11.268 2.427 1.00 41.94 184 THR A CA 1
ATOM 1474 C C . THR A 1 184 ? -22.295 11.962 3.275 1.00 41.94 184 THR A C 1
ATOM 1476 O O . THR A 1 184 ? -21.905 13.068 2.926 1.00 41.94 184 THR A O 1
ATOM 1479 N N . MET A 1 185 ? -21.767 11.342 4.343 1.00 38.69 185 MET A N 1
ATOM 1480 C CA . MET A 1 185 ? -20.566 11.860 5.032 1.00 38.69 185 MET A CA 1
ATOM 1481 C C . MET A 1 185 ? -19.275 11.606 4.233 1.00 38.69 185 MET A C 1
ATOM 1483 O O . MET A 1 185 ? -18.329 12.378 4.329 1.00 38.69 185 MET A O 1
ATOM 1487 N N . ILE A 1 186 ? -19.248 10.540 3.426 1.00 48.06 186 ILE A N 1
ATOM 1488 C CA . ILE A 1 186 ? -18.112 10.118 2.586 1.00 48.06 186 ILE A CA 1
ATOM 1489 C C . ILE A 1 186 ? -17.894 11.051 1.374 1.00 48.06 186 ILE A C 1
ATOM 1491 O O . ILE A 1 186 ? -16.831 11.027 0.759 1.00 48.06 186 ILE A O 1
ATOM 1495 N N . GLN A 1 187 ? -18.868 11.905 1.033 1.00 46.81 187 GLN A N 1
ATOM 1496 C CA . GLN A 1 187 ? -18.803 12.787 -0.142 1.00 46.81 187 GLN A CA 1
ATOM 1497 C C . GLN A 1 187 ? -17.924 14.035 0.038 1.00 46.81 187 GLN A C 1
ATOM 1499 O O . GLN A 1 187 ? -17.589 14.675 -0.951 1.00 46.81 187 GLN A O 1
ATOM 1504 N N . SER A 1 188 ? -17.479 14.360 1.254 1.00 50.12 188 SER A N 1
ATOM 1505 C CA . SER A 1 188 ? -16.361 15.290 1.449 1.00 50.12 188 SER A CA 1
ATOM 1506 C C . SER A 1 188 ? -15.099 14.490 1.742 1.00 50.12 188 SER A C 1
ATOM 1508 O O . SER A 1 188 ? -15.104 13.690 2.678 1.00 50.12 188 SER A O 1
ATOM 1510 N N . ILE A 1 189 ? -14.025 14.717 0.979 1.00 58.81 189 ILE A N 1
ATOM 1511 C CA . ILE A 1 189 ? -12.686 14.184 1.274 1.00 58.81 189 ILE A CA 1
ATOM 1512 C C . ILE A 1 189 ? -12.424 14.393 2.764 1.00 58.81 189 ILE A C 1
ATOM 1514 O O . ILE A 1 189 ? -12.402 15.536 3.225 1.00 58.81 189 ILE A O 1
ATOM 1518 N N . SER A 1 190 ? -12.273 13.298 3.515 1.00 65.06 190 SER A N 1
ATOM 1519 C CA . SER A 1 190 ? -11.919 13.375 4.931 1.00 65.06 190 SER A CA 1
ATOM 1520 C C . SER A 1 190 ? -10.735 14.336 5.077 1.00 65.06 190 SER A C 1
ATOM 1522 O O . SER A 1 190 ? -9.778 14.217 4.305 1.00 65.06 190 SER A O 1
ATOM 1524 N N . PRO A 1 191 ? -10.735 15.267 6.049 1.00 65.94 191 PRO A N 1
ATOM 1525 C CA . PRO A 1 191 ? -9.612 16.188 6.249 1.00 65.94 191 PRO A CA 1
ATOM 1526 C C . PRO A 1 191 ? -8.283 15.446 6.471 1.00 65.94 191 PRO A C 1
ATOM 1528 O O . PRO A 1 191 ? -7.203 16.010 6.294 1.00 65.94 191 PRO A O 1
ATOM 1531 N N . HIS A 1 192 ? -8.356 14.159 6.817 1.00 77.88 192 HIS A N 1
ATOM 1532 C CA . HIS A 1 192 ? -7.211 13.289 7.027 1.00 77.88 192 HIS A CA 1
ATOM 1533 C C . HIS A 1 192 ? -6.727 12.556 5.775 1.00 77.88 192 HIS A C 1
ATOM 1535 O O . HIS A 1 192 ? -5.697 11.903 5.854 1.00 77.88 192 HIS A O 1
ATOM 1541 N N . PHE A 1 193 ? -7.401 12.657 4.629 1.00 82.31 193 PHE A N 1
ATOM 1542 C CA . PHE A 1 193 ? -7.106 11.878 3.420 1.00 82.31 193 PHE A CA 1
ATOM 1543 C C . PHE A 1 193 ? -5.637 11.949 2.968 1.00 82.31 193 PHE A C 1
ATOM 1545 O O . PHE A 1 193 ? -4.939 10.935 2.922 1.00 82.31 193 PHE A O 1
ATOM 1552 N N . LEU A 1 194 ? -5.135 13.154 2.678 1.00 81.81 194 LEU A N 1
ATOM 1553 C CA . LEU A 1 194 ? -3.744 13.332 2.244 1.00 81.81 194 LEU A CA 1
ATOM 1554 C C . LEU A 1 194 ? -2.760 12.955 3.357 1.00 81.81 194 LEU A C 1
ATOM 1556 O O . LEU A 1 194 ? -1.718 12.364 3.087 1.00 81.81 194 LEU A O 1
ATOM 1560 N N . THR A 1 195 ? -3.116 13.248 4.612 1.00 86.19 195 THR A N 1
ATOM 1561 C CA . THR A 1 195 ? -2.312 12.889 5.790 1.00 86.19 195 THR A CA 1
ATOM 1562 C C . THR A 1 195 ? -2.192 11.370 5.936 1.00 86.19 195 THR A C 1
ATOM 1564 O O . THR A 1 195 ? -1.111 10.862 6.222 1.00 86.19 195 THR A O 1
ATOM 1567 N N . PHE A 1 196 ? -3.283 10.641 5.706 1.00 90.62 196 PHE A N 1
ATOM 1568 C CA . PHE A 1 196 ? -3.364 9.187 5.756 1.00 90.62 196 PHE A CA 1
ATOM 1569 C C . PHE A 1 196 ? -2.451 8.548 4.712 1.00 90.62 196 PHE A C 1
ATOM 1571 O O . PHE A 1 196 ? -1.586 7.751 5.073 1.00 90.62 196 PHE A O 1
ATOM 1578 N N . ILE A 1 197 ? -2.593 8.944 3.441 1.00 89.88 197 ILE A N 1
ATOM 1579 C CA . ILE A 1 197 ? -1.766 8.415 2.348 1.00 89.88 197 ILE A CA 1
ATOM 1580 C C . ILE A 1 197 ? -0.290 8.726 2.603 1.00 89.88 197 ILE A C 1
ATOM 1582 O O . ILE A 1 197 ? 0.556 7.837 2.504 1.00 89.88 197 ILE A O 1
ATOM 1586 N N . TYR A 1 198 ? 0.012 9.972 2.976 1.00 91.12 198 TYR A N 1
ATOM 1587 C CA . TYR A 1 198 ? 1.375 10.398 3.263 1.00 91.12 198 TYR A CA 1
ATOM 1588 C C . TYR A 1 198 ? 2.015 9.561 4.374 1.00 91.12 198 TYR A C 1
ATOM 1590 O O . TYR A 1 198 ? 3.108 9.028 4.186 1.00 91.12 198 TYR A O 1
ATOM 1598 N N . ILE A 1 199 ? 1.331 9.389 5.512 1.00 93.62 199 ILE A N 1
ATOM 1599 C CA . ILE A 1 199 ? 1.858 8.602 6.634 1.00 93.62 199 ILE A CA 1
ATOM 1600 C C . ILE A 1 199 ? 2.036 7.139 6.249 1.00 93.62 199 ILE A C 1
ATOM 1602 O O . ILE A 1 199 ? 3.067 6.569 6.602 1.00 93.62 199 ILE A O 1
ATOM 1606 N N . LEU A 1 200 ? 1.084 6.534 5.535 1.00 95.06 200 LEU A N 1
ATOM 1607 C CA . LEU A 1 200 ? 1.191 5.139 5.106 1.00 95.06 200 LEU A CA 1
ATOM 1608 C C . LEU A 1 200 ? 2.422 4.914 4.235 1.00 95.06 200 LEU A C 1
ATOM 1610 O O . LEU A 1 200 ? 3.279 4.103 4.588 1.00 95.06 200 LEU A O 1
ATOM 1614 N N . VAL A 1 201 ? 2.537 5.658 3.131 1.00 95.81 201 VAL A N 1
ATOM 1615 C CA . VAL A 1 201 ? 3.636 5.461 2.179 1.00 95.81 201 VAL A CA 1
ATOM 1616 C C . VAL A 1 201 ? 4.971 5.802 2.831 1.00 95.81 201 VAL A C 1
ATOM 1618 O O . VAL A 1 201 ? 5.881 4.977 2.795 1.00 95.81 201 VAL A O 1
ATOM 1621 N N . ARG A 1 202 ? 5.081 6.947 3.519 1.00 95.44 202 ARG A N 1
ATOM 1622 C CA . ARG A 1 202 ? 6.316 7.335 4.218 1.00 95.44 202 ARG A CA 1
ATOM 1623 C C . ARG A 1 202 ? 6.729 6.310 5.272 1.00 95.44 202 ARG A C 1
ATOM 1625 O O . ARG A 1 202 ? 7.908 5.977 5.366 1.00 95.44 202 ARG A O 1
ATOM 1632 N N . SER A 1 203 ? 5.781 5.801 6.061 1.00 95.12 203 SER A N 1
ATOM 1633 C CA . SER A 1 203 ? 6.087 4.793 7.081 1.00 95.12 203 SER A CA 1
ATOM 1634 C C . SER A 1 203 ? 6.543 3.495 6.440 1.00 95.12 203 SER A C 1
ATOM 1636 O O . SER A 1 203 ? 7.519 2.922 6.898 1.00 95.12 203 SER A O 1
ATOM 1638 N N . TYR A 1 204 ? 5.920 3.051 5.349 1.00 95.81 204 TYR A N 1
ATOM 1639 C CA . TYR A 1 204 ? 6.343 1.841 4.643 1.00 95.81 204 TYR A CA 1
ATOM 1640 C C . TYR A 1 204 ? 7.616 2.007 3.796 1.00 95.81 204 TYR A C 1
ATOM 1642 O O . TYR A 1 204 ? 8.251 1.003 3.486 1.00 95.81 204 TYR A O 1
ATOM 1650 N N . CYS A 1 205 ? 8.034 3.241 3.507 1.00 95.94 205 CYS A N 1
ATOM 1651 C CA . CYS A 1 205 ? 9.298 3.566 2.839 1.00 95.94 205 CYS A CA 1
ATOM 1652 C C . CYS A 1 205 ? 10.445 3.903 3.814 1.00 95.94 205 CYS A C 1
ATOM 1654 O O . CYS A 1 205 ? 11.568 4.152 3.388 1.00 95.94 205 CYS A O 1
ATOM 1656 N N . SER A 1 206 ? 10.213 3.919 5.132 1.00 93.19 206 SER A N 1
ATOM 1657 C CA . SER A 1 206 ? 11.274 4.160 6.122 1.00 93.19 206 SER A CA 1
ATOM 1658 C C . SER A 1 206 ? 12.430 3.155 5.996 1.00 93.19 206 SER A C 1
ATOM 1660 O O . SER A 1 206 ? 12.238 1.945 6.116 1.00 93.19 206 SER A O 1
ATOM 1662 N N . LEU A 1 207 ? 13.654 3.651 5.845 1.00 90.50 207 LEU A N 1
ATOM 1663 C CA . LEU A 1 207 ? 14.873 2.835 5.820 1.00 90.50 207 LEU A CA 1
ATOM 1664 C C . LEU A 1 207 ? 15.478 2.615 7.219 1.00 90.50 207 LEU A C 1
ATOM 1666 O O . LEU A 1 207 ? 16.611 2.153 7.332 1.00 90.50 207 LEU A O 1
ATOM 1670 N N . SER A 1 208 ? 14.742 2.942 8.293 1.00 89.19 208 SER A N 1
ATOM 1671 C CA . SER A 1 208 ? 15.194 2.725 9.677 1.00 89.19 208 SER A CA 1
ATOM 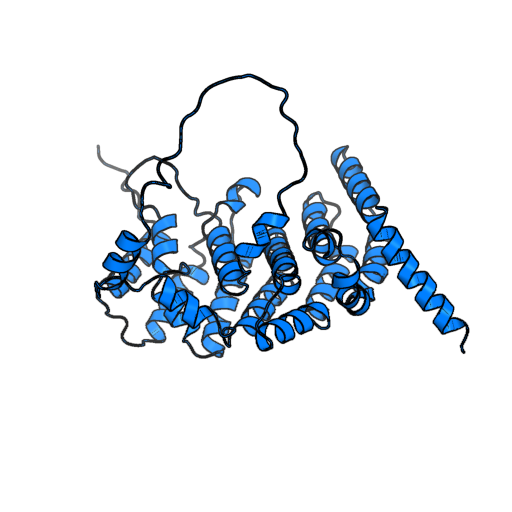1672 C C . SER A 1 208 ? 15.449 1.250 9.992 1.00 89.19 208 SER A C 1
ATOM 1674 O O . SER A 1 208 ? 16.358 0.938 10.752 1.00 89.19 208 SER A O 1
ATOM 1676 N N . ASN A 1 209 ? 14.660 0.360 9.388 1.00 87.38 209 ASN A N 1
ATOM 1677 C CA . ASN A 1 209 ? 14.810 -1.087 9.453 1.00 87.38 209 ASN A CA 1
ATOM 1678 C C . ASN A 1 209 ? 14.764 -1.664 8.037 1.00 87.38 209 ASN A C 1
ATOM 1680 O O . ASN A 1 209 ? 14.119 -1.096 7.149 1.00 87.38 209 ASN A O 1
ATOM 1684 N N . TRP A 1 210 ? 15.401 -2.820 7.842 1.00 89.19 210 TRP A N 1
ATOM 1685 C CA . TRP A 1 210 ? 15.284 -3.553 6.584 1.00 89.19 210 TRP A CA 1
ATOM 1686 C C . TRP A 1 210 ? 13.811 -3.917 6.326 1.00 89.19 210 TRP A C 1
ATOM 1688 O O . TRP A 1 210 ? 13.164 -4.454 7.229 1.00 89.19 210 TRP A O 1
ATOM 1698 N N . PRO A 1 211 ? 13.235 -3.608 5.149 1.00 92.88 211 PRO A N 1
ATOM 1699 C CA . PRO A 1 211 ? 11.830 -3.896 4.891 1.00 92.88 211 PRO A CA 1
ATOM 1700 C C . PRO A 1 211 ? 11.595 -5.406 4.775 1.00 92.88 211 PRO A C 1
ATOM 1702 O O . PRO A 1 211 ? 12.349 -6.131 4.125 1.00 92.88 211 PRO A O 1
ATOM 1705 N N . THR A 1 212 ? 10.521 -5.868 5.407 1.00 93.06 212 THR A N 1
ATOM 1706 C CA . THR A 1 212 ? 10.057 -7.255 5.330 1.00 93.06 212 THR A CA 1
ATOM 1707 C C . THR A 1 212 ? 9.192 -7.475 4.090 1.00 93.06 212 THR A C 1
ATOM 1709 O O . THR A 1 212 ? 8.640 -6.528 3.523 1.00 93.06 212 THR A O 1
ATOM 1712 N N . ASP A 1 213 ? 8.998 -8.735 3.702 1.00 92.88 213 ASP A N 1
ATOM 1713 C CA . ASP A 1 213 ? 8.105 -9.087 2.593 1.00 92.88 213 ASP A CA 1
ATOM 1714 C C . ASP A 1 213 ? 6.654 -8.637 2.850 1.00 92.88 213 ASP A C 1
ATOM 1716 O O . ASP A 1 213 ? 5.989 -8.145 1.938 1.00 92.88 213 ASP A O 1
ATOM 1720 N N . TYR A 1 214 ? 6.178 -8.701 4.102 1.00 94.38 214 TYR A N 1
ATOM 1721 C CA . TYR A 1 214 ? 4.849 -8.193 4.473 1.00 94.38 214 TYR A CA 1
ATOM 1722 C C . TYR A 1 214 ? 4.723 -6.689 4.225 1.00 94.38 214 TYR A C 1
ATOM 1724 O O . TYR A 1 214 ? 3.709 -6.223 3.710 1.00 94.38 214 TYR A O 1
ATOM 1732 N N . ARG A 1 215 ? 5.772 -5.929 4.557 1.00 95.31 215 ARG A N 1
ATOM 1733 C CA . ARG A 1 215 ? 5.828 -4.482 4.343 1.00 95.31 215 ARG A CA 1
ATOM 1734 C C . ARG A 1 215 ? 5.822 -4.122 2.864 1.00 95.31 215 ARG A C 1
ATOM 1736 O O . ARG A 1 215 ? 5.103 -3.207 2.473 1.00 95.31 215 ARG A O 1
ATOM 1743 N N . LEU A 1 216 ? 6.572 -4.857 2.045 1.00 95.56 216 LEU A N 1
ATOM 1744 C CA . LEU A 1 216 ? 6.583 -4.666 0.595 1.00 95.56 216 LEU A CA 1
ATOM 1745 C C . LEU A 1 216 ? 5.216 -4.980 -0.027 1.00 95.56 216 LEU A C 1
ATOM 1747 O O . LEU A 1 216 ? 4.739 -4.211 -0.858 1.00 95.56 216 LEU A O 1
ATOM 1751 N N . ILE A 1 217 ? 4.536 -6.044 0.411 1.00 94.44 217 ILE A N 1
ATOM 1752 C CA . ILE A 1 217 ? 3.176 -6.350 -0.058 1.00 94.44 217 ILE A CA 1
ATOM 1753 C C . ILE A 1 217 ? 2.163 -5.287 0.373 1.00 94.44 217 ILE A C 1
ATOM 1755 O O . ILE A 1 217 ? 1.354 -4.862 -0.453 1.00 94.44 217 ILE A O 1
ATOM 1759 N N . ALA A 1 218 ? 2.219 -4.827 1.624 1.00 96.31 218 ALA A N 1
ATOM 1760 C CA . ALA A 1 218 ? 1.360 -3.748 2.107 1.00 96.31 218 ALA A CA 1
ATOM 1761 C C . ALA A 1 218 ? 1.568 -2.464 1.288 1.00 96.31 218 ALA A C 1
ATOM 1763 O O . ALA A 1 218 ? 0.602 -1.869 0.809 1.00 96.31 218 ALA A O 1
ATOM 1764 N N . LEU A 1 219 ? 2.827 -2.075 1.051 1.00 97.56 219 LEU A N 1
ATOM 1765 C CA . LEU A 1 219 ? 3.168 -0.920 0.222 1.00 97.56 219 LEU A CA 1
ATOM 1766 C C . LEU A 1 219 ? 2.665 -1.090 -1.214 1.00 97.56 219 LEU A C 1
ATOM 1768 O O . LEU A 1 219 ? 2.028 -0.187 -1.749 1.00 97.56 219 LEU A O 1
ATOM 1772 N N . ARG A 1 220 ? 2.885 -2.258 -1.827 1.00 96.06 220 ARG A N 1
ATOM 1773 C CA . ARG A 1 220 ? 2.386 -2.567 -3.171 1.00 96.06 220 ARG A CA 1
ATOM 1774 C C . ARG A 1 220 ? 0.871 -2.399 -3.264 1.00 96.06 220 ARG A C 1
ATOM 1776 O O . ARG A 1 220 ? 0.388 -1.793 -4.217 1.00 96.06 220 ARG A O 1
ATOM 1783 N N . PHE A 1 221 ? 0.132 -2.929 -2.291 1.00 94.81 221 PHE A N 1
ATOM 1784 C CA . PHE A 1 221 ? -1.318 -2.785 -2.232 1.00 94.81 221 PHE A CA 1
ATOM 1785 C C . PHE A 1 221 ? -1.726 -1.307 -2.151 1.00 94.81 221 PHE A C 1
ATOM 1787 O O . PHE A 1 221 ? -2.529 -0.856 -2.962 1.00 94.81 221 PHE A O 1
ATOM 1794 N N . VAL A 1 222 ? -1.108 -0.529 -1.257 1.00 95.94 222 VAL A N 1
ATOM 1795 C CA . VAL A 1 222 ? -1.383 0.911 -1.122 1.00 95.94 222 VAL A CA 1
ATOM 1796 C C . VAL A 1 222 ? -1.117 1.662 -2.432 1.00 95.94 222 VAL A C 1
ATOM 1798 O O . VAL A 1 222 ? -1.971 2.424 -2.875 1.00 95.94 222 VAL A O 1
ATOM 1801 N N . LEU A 1 223 ? 0.021 1.427 -3.093 1.00 96.00 223 LEU A N 1
ATOM 1802 C CA . LEU A 1 223 ? 0.359 2.090 -4.362 1.00 96.00 223 LEU A CA 1
ATOM 1803 C C . LEU A 1 223 ? -0.602 1.708 -5.496 1.00 96.00 223 LEU A C 1
ATOM 1805 O O . LEU A 1 223 ? -0.967 2.559 -6.307 1.00 96.00 223 LEU A O 1
ATOM 1809 N N . LYS A 1 224 ? -1.051 0.447 -5.537 1.00 94.25 224 LYS A N 1
ATOM 1810 C CA . LYS A 1 224 ? -2.098 0.002 -6.464 1.00 94.25 224 LYS A CA 1
ATOM 1811 C C . LYS A 1 224 ? -3.395 0.776 -6.235 1.00 94.25 224 LYS A C 1
ATOM 1813 O O . LYS A 1 224 ? -3.962 1.291 -7.195 1.00 94.25 224 LYS A O 1
ATOM 1818 N N . GLU A 1 225 ? -3.857 0.871 -4.992 1.00 91.25 225 GLU A N 1
ATOM 1819 C CA . GLU A 1 225 ? -5.110 1.565 -4.685 1.00 91.25 225 GLU A CA 1
ATOM 1820 C C . GLU A 1 225 ? -5.006 3.080 -4.913 1.00 91.25 225 GLU A C 1
ATOM 1822 O O . GLU A 1 225 ? -5.972 3.681 -5.372 1.00 91.25 225 GLU A O 1
ATOM 1827 N N . ILE A 1 226 ? -3.828 3.691 -4.728 1.00 91.62 226 ILE A N 1
ATOM 1828 C CA . ILE A 1 226 ? -3.575 5.088 -5.128 1.00 91.62 226 ILE A CA 1
ATOM 1829 C C . ILE A 1 226 ? -3.779 5.270 -6.633 1.00 91.62 226 ILE A C 1
ATOM 1831 O O . ILE A 1 226 ? -4.435 6.227 -7.037 1.00 91.62 226 ILE A O 1
ATOM 1835 N N . HIS A 1 227 ? -3.269 4.357 -7.466 1.00 90.75 227 HIS A N 1
ATOM 1836 C CA . HIS A 1 227 ? -3.495 4.417 -8.914 1.00 90.75 227 HIS A CA 1
ATOM 1837 C C . HIS A 1 227 ? -4.963 4.247 -9.278 1.00 90.75 227 HIS A C 1
ATOM 1839 O O . HIS A 1 227 ? -5.507 5.067 -10.014 1.00 90.75 227 HIS A O 1
ATOM 1845 N N . VAL A 1 228 ? -5.612 3.212 -8.742 1.00 88.75 228 VAL A N 1
ATOM 1846 C CA . VAL A 1 228 ? -7.038 2.937 -8.978 1.00 88.75 228 VAL A CA 1
ATOM 1847 C C . VAL A 1 228 ? -7.886 4.147 -8.585 1.00 88.75 228 VAL A C 1
ATOM 1849 O O . VAL A 1 228 ? -8.757 4.573 -9.340 1.00 88.75 228 VAL A O 1
ATOM 1852 N N . PHE A 1 229 ? -7.583 4.758 -7.443 1.00 86.62 229 PHE A N 1
ATOM 1853 C CA . PHE A 1 229 ? -8.245 5.959 -6.967 1.00 86.62 229 PHE A CA 1
ATOM 1854 C C . PHE A 1 229 ? -7.985 7.173 -7.859 1.00 86.62 229 PHE A C 1
ATOM 1856 O O . PHE A 1 229 ? -8.927 7.811 -8.333 1.00 86.62 229 PHE A O 1
ATOM 1863 N N . ALA A 1 230 ? -6.715 7.502 -8.100 1.00 87.38 230 ALA A N 1
ATOM 1864 C CA . ALA A 1 230 ? -6.313 8.684 -8.850 1.00 87.38 230 ALA A CA 1
ATOM 1865 C C . ALA A 1 230 ? -6.815 8.637 -10.298 1.00 87.38 230 ALA A C 1
ATOM 1867 O O . ALA A 1 230 ? -7.117 9.678 -10.881 1.00 87.38 230 ALA A O 1
ATOM 1868 N N . LEU A 1 231 ? -6.931 7.437 -10.868 1.00 86.75 231 LEU A N 1
ATOM 1869 C CA . LEU A 1 231 ? -7.409 7.198 -12.226 1.00 86.75 231 LEU A CA 1
ATOM 1870 C C . LEU A 1 231 ? -8.902 6.873 -12.290 1.00 86.75 231 LEU A C 1
ATOM 1872 O O . LEU A 1 231 ? -9.417 6.685 -13.385 1.00 86.75 231 LEU A O 1
ATOM 1876 N N . ALA A 1 232 ? -9.626 6.834 -11.174 1.00 83.69 232 ALA A N 1
ATOM 1877 C CA . ALA A 1 232 ? -11.077 6.725 -11.211 1.00 83.69 232 ALA A CA 1
ATOM 1878 C C . ALA A 1 232 ? -11.702 8.058 -11.635 1.00 83.69 232 ALA A C 1
ATOM 1880 O O . ALA A 1 232 ? -11.280 9.130 -11.192 1.00 83.69 232 ALA A O 1
ATOM 1881 N N . GLU A 1 233 ? -12.747 8.003 -12.457 1.00 78.69 233 GLU A N 1
ATOM 1882 C CA . GLU A 1 233 ? -13.548 9.184 -12.793 1.00 78.69 233 GLU A CA 1
ATOM 1883 C C . GLU A 1 233 ? -14.242 9.742 -11.550 1.00 78.69 233 GLU A C 1
ATOM 1885 O O . GLU A 1 233 ? -14.548 9.020 -10.597 1.00 78.69 233 GLU A O 1
ATOM 1890 N N . SER A 1 234 ? -14.425 11.057 -11.524 1.00 73.88 234 SER A N 1
ATOM 1891 C CA . SER A 1 234 ? -15.151 11.739 -10.465 1.00 73.88 234 SER A CA 1
ATOM 1892 C C . SER A 1 234 ? -15.877 12.935 -11.043 1.00 73.88 234 SER A C 1
ATOM 1894 O O . SER A 1 234 ? -15.316 13.677 -11.842 1.00 73.88 234 SER A O 1
ATOM 1896 N N . GLU A 1 235 ? -17.118 13.109 -10.613 1.00 70.25 235 GLU A N 1
ATOM 1897 C CA . GLU A 1 235 ? -17.927 14.280 -10.943 1.00 70.25 235 GLU A CA 1
ATOM 1898 C C . GLU A 1 235 ? -17.679 15.433 -9.953 1.00 70.25 235 GLU A C 1
ATOM 1900 O O . GLU A 1 235 ? -17.993 16.583 -10.247 1.00 70.25 235 GLU A O 1
ATOM 1905 N N . ASP A 1 236 ? -17.079 15.147 -8.788 1.00 75.19 236 ASP A N 1
ATOM 1906 C CA . ASP A 1 236 ? -16.760 16.147 -7.770 1.00 75.19 236 ASP A CA 1
ATOM 1907 C C . ASP A 1 236 ? -15.432 16.849 -8.098 1.00 75.19 236 ASP A C 1
ATOM 1909 O O . ASP A 1 236 ? -14.376 16.222 -8.252 1.00 75.19 236 ASP A O 1
ATOM 1913 N N . PHE A 1 237 ? -15.481 18.178 -8.188 1.00 72.69 237 PHE A N 1
ATOM 1914 C CA . PHE A 1 237 ? -14.330 19.016 -8.510 1.00 72.69 237 PHE A CA 1
ATOM 1915 C C . PHE A 1 237 ? -13.204 18.931 -7.464 1.00 72.69 237 PHE A C 1
ATOM 1917 O O . PHE A 1 237 ? -12.035 18.795 -7.830 1.00 72.69 237 PHE A O 1
ATOM 1924 N N . ASN A 1 238 ? -13.530 18.962 -6.167 1.00 68.75 238 ASN A N 1
ATOM 1925 C CA . ASN A 1 238 ? -12.531 18.899 -5.093 1.00 68.75 238 ASN A CA 1
ATOM 1926 C C . ASN A 1 238 ? -11.829 17.536 -5.085 1.00 68.75 238 ASN A C 1
ATOM 1928 O O . ASN A 1 238 ? -10.610 17.437 -4.910 1.00 68.75 238 ASN A O 1
ATOM 1932 N N . PHE A 1 239 ? -12.607 16.479 -5.322 1.00 73.56 239 PHE A N 1
ATOM 1933 C CA . PHE A 1 239 ? -12.104 15.113 -5.439 1.00 73.56 239 PHE A CA 1
ATOM 1934 C C . PHE A 1 239 ? -11.187 14.958 -6.651 1.00 73.56 239 PHE A C 1
ATOM 1936 O O . PHE A 1 239 ? -10.103 14.382 -6.551 1.00 73.56 239 PHE A O 1
ATOM 1943 N N . SER A 1 240 ? -11.573 15.557 -7.776 1.00 77.88 240 SER A N 1
ATOM 1944 C CA . SER A 1 240 ? -10.768 15.595 -8.996 1.00 77.88 240 SER A CA 1
ATOM 1945 C C . SER A 1 240 ? -9.434 16.317 -8.785 1.00 77.88 240 SER 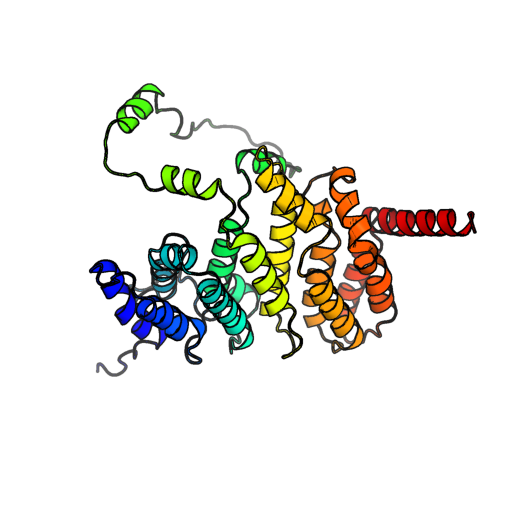A C 1
ATOM 1947 O O . SER A 1 240 ? -8.397 15.819 -9.220 1.00 77.88 240 SER A O 1
ATOM 1949 N N . GLN A 1 241 ? -9.418 17.436 -8.054 1.00 77.00 241 GLN A N 1
ATOM 1950 C CA . GLN A 1 241 ? -8.183 18.169 -7.766 1.00 77.00 241 GLN A CA 1
ATOM 1951 C C . GLN A 1 241 ? -7.210 17.358 -6.897 1.00 77.00 241 GLN A C 1
ATOM 1953 O O . GLN A 1 241 ? -6.017 17.302 -7.196 1.00 77.00 241 GLN A O 1
ATOM 1958 N N . SER A 1 242 ? -7.705 16.680 -5.858 1.00 76.81 242 SER A N 1
ATOM 1959 C CA . SER A 1 242 ? -6.866 15.819 -5.009 1.00 76.81 242 SER A CA 1
ATOM 1960 C C . SER A 1 242 ? -6.314 14.610 -5.774 1.00 76.81 242 SER A C 1
ATOM 1962 O O . SER A 1 242 ? -5.158 14.232 -5.585 1.00 76.81 242 SER A O 1
ATOM 1964 N N . LYS A 1 243 ? -7.097 14.033 -6.694 1.00 83.56 243 LYS A N 1
ATOM 1965 C CA . LYS A 1 243 ? -6.627 12.973 -7.599 1.00 83.56 243 LYS A CA 1
ATOM 1966 C C . LYS A 1 243 ? -5.518 13.456 -8.529 1.00 83.56 243 LYS A C 1
ATOM 1968 O O . LYS A 1 243 ? -4.503 12.778 -8.658 1.00 83.56 243 LYS A O 1
ATOM 1973 N N . LEU A 1 244 ? -5.674 14.635 -9.134 1.00 80.31 244 LEU A N 1
ATOM 1974 C CA . LEU A 1 244 ? -4.634 15.238 -9.974 1.00 80.31 244 LEU A CA 1
ATOM 1975 C C . LEU A 1 244 ? -3.359 15.527 -9.178 1.00 80.31 244 LEU A C 1
ATOM 1977 O O . LEU A 1 244 ? -2.268 15.256 -9.671 1.00 80.31 244 LEU A O 1
ATOM 1981 N N . GLN A 1 245 ? -3.479 15.996 -7.931 1.00 82.88 245 GLN A N 1
ATOM 1982 C CA . GLN A 1 245 ? -2.321 16.190 -7.058 1.00 82.88 245 GLN A CA 1
ATOM 1983 C C . GLN A 1 245 ? -1.553 14.880 -6.841 1.00 82.88 245 GLN A C 1
ATOM 1985 O O . GLN A 1 245 ? -0.331 14.874 -6.953 1.00 82.88 245 GLN A O 1
ATOM 1990 N N . LEU A 1 246 ? -2.248 13.764 -6.596 1.00 84.25 246 LEU A N 1
ATOM 1991 C CA . LEU A 1 246 ? -1.606 12.450 -6.470 1.00 84.25 246 LEU A CA 1
ATOM 1992 C C . LEU A 1 246 ? -0.922 11.994 -7.767 1.00 84.25 246 LEU A C 1
ATOM 1994 O O . LEU A 1 246 ? 0.097 11.312 -7.699 1.00 84.25 246 LEU A O 1
ATOM 1998 N N . GLN A 1 247 ? -1.444 12.373 -8.936 1.00 82.50 247 GLN A N 1
ATOM 1999 C CA . GLN A 1 247 ? -0.811 12.039 -10.213 1.00 82.50 247 GLN A CA 1
ATOM 2000 C C . GLN A 1 247 ? 0.429 12.895 -10.497 1.00 82.50 247 GLN A C 1
ATOM 2002 O O . GLN A 1 247 ? 1.426 12.383 -11.000 1.00 82.50 247 GLN A O 1
ATOM 2007 N N . TRP A 1 248 ? 0.359 14.199 -10.220 1.00 81.81 248 TRP A N 1
ATOM 2008 C CA . TRP A 1 248 ? 1.379 15.157 -10.656 1.00 81.81 248 TRP A CA 1
ATOM 2009 C C . TRP A 1 248 ? 2.480 15.381 -9.632 1.00 81.81 248 TRP A C 1
ATOM 2011 O O . TRP A 1 248 ? 3.620 15.626 -10.015 1.00 81.81 248 TRP A O 1
ATOM 2021 N N . ASN A 1 249 ? 2.132 15.376 -8.348 1.00 81.00 249 ASN A N 1
ATOM 2022 C CA . ASN A 1 249 ? 3.044 15.707 -7.265 1.00 81.00 249 ASN A CA 1
ATOM 2023 C C . ASN A 1 249 ? 2.568 15.057 -5.962 1.00 81.00 249 ASN A C 1
ATOM 2025 O O . ASN A 1 249 ? 2.081 15.724 -5.040 1.00 81.00 249 ASN A O 1
ATOM 2029 N N . ALA A 1 250 ? 2.652 13.727 -5.916 1.00 87.38 250 ALA A N 1
ATOM 2030 C CA . ALA A 1 250 ? 2.326 12.990 -4.709 1.00 87.38 250 ALA A CA 1
ATOM 2031 C C . ALA A 1 250 ? 3.246 13.446 -3.558 1.00 87.38 250 ALA A C 1
ATOM 2033 O O . ALA A 1 250 ? 4.463 13.477 -3.730 1.00 87.38 250 ALA A O 1
ATOM 2034 N N . PRO A 1 251 ? 2.707 13.743 -2.361 1.00 86.88 251 PRO A N 1
ATOM 2035 C CA . PRO A 1 251 ? 3.483 14.326 -1.262 1.00 86.88 251 PRO A CA 1
ATOM 2036 C C . PRO A 1 251 ? 4.556 13.393 -0.680 1.00 86.88 251 PRO A C 1
ATOM 2038 O O . PRO A 1 251 ? 5.312 13.818 0.180 1.00 86.88 251 PRO A O 1
ATOM 2041 N N . PHE A 1 252 ? 4.586 12.130 -1.109 1.00 91.06 252 PHE A N 1
ATOM 2042 C CA . PHE A 1 252 ? 5.531 11.088 -0.698 1.00 91.06 252 PHE A CA 1
ATOM 2043 C C . PHE A 1 252 ? 6.484 10.671 -1.835 1.00 91.06 252 PHE A C 1
ATOM 2045 O O . PHE A 1 252 ? 7.174 9.656 -1.727 1.00 91.06 252 PHE A O 1
ATOM 2052 N N . ALA A 1 253 ? 6.453 11.370 -2.978 1.00 90.62 253 ALA A N 1
ATOM 2053 C CA . ALA A 1 253 ? 7.160 10.947 -4.184 1.00 90.62 253 ALA A CA 1
ATOM 2054 C C . ALA A 1 253 ? 8.684 10.946 -4.011 1.00 90.62 253 ALA A C 1
ATOM 2056 O O . ALA A 1 253 ? 9.351 10.158 -4.677 1.00 90.62 253 ALA A O 1
ATOM 2057 N N . ASP A 1 254 ? 9.254 11.806 -3.169 1.00 91.94 254 ASP A N 1
ATOM 2058 C CA . ASP A 1 254 ? 10.693 11.804 -2.881 1.00 91.94 254 ASP A CA 1
ATOM 2059 C C . ASP A 1 254 ? 11.062 10.630 -1.978 1.00 91.94 254 ASP A C 1
ATOM 2061 O O . ASP A 1 254 ? 11.920 9.828 -2.338 1.00 91.94 254 ASP A O 1
ATOM 2065 N N . GLU A 1 255 ? 10.333 10.433 -0.878 1.00 94.69 255 GLU A N 1
ATOM 2066 C CA . GLU A 1 255 ? 10.603 9.339 0.055 1.00 94.69 255 GLU A CA 1
ATOM 2067 C C . GLU A 1 255 ? 10.465 7.957 -0.601 1.00 94.69 255 GLU A C 1
ATOM 2069 O O . GLU A 1 255 ? 11.246 7.049 -0.311 1.00 94.69 255 GLU A O 1
ATOM 2074 N N . LEU A 1 256 ? 9.494 7.789 -1.503 1.00 96.69 256 LEU A N 1
ATOM 2075 C CA . LEU A 1 256 ? 9.320 6.550 -2.261 1.00 96.69 256 LEU A CA 1
ATOM 2076 C C . LEU A 1 256 ? 10.457 6.333 -3.278 1.00 96.69 256 LEU A C 1
ATOM 2078 O O . LEU A 1 256 ? 10.893 5.198 -3.474 1.00 96.69 256 LEU A O 1
ATOM 2082 N N . PHE A 1 257 ? 10.967 7.399 -3.901 1.00 96.31 257 PHE A N 1
ATOM 2083 C CA . PHE A 1 257 ? 12.082 7.305 -4.844 1.00 96.31 257 PHE A CA 1
ATOM 2084 C C . PHE A 1 257 ? 13.376 6.923 -4.121 1.00 96.31 257 PHE A C 1
ATOM 2086 O O . PHE A 1 257 ? 14.028 5.952 -4.506 1.00 96.31 257 PHE A O 1
ATOM 2093 N N . ASP A 1 258 ? 13.695 7.625 -3.032 1.00 95.94 258 ASP A N 1
ATOM 2094 C CA . ASP A 1 258 ? 14.881 7.373 -2.210 1.00 95.94 258 ASP A CA 1
ATOM 2095 C C . ASP A 1 258 ? 14.880 5.951 -1.641 1.00 95.94 258 ASP A C 1
ATOM 2097 O O . ASP A 1 258 ? 15.926 5.296 -1.568 1.00 95.94 258 ASP A O 1
ATOM 2101 N N . PHE A 1 259 ? 13.696 5.447 -1.278 1.00 97.06 259 PHE A N 1
ATOM 2102 C CA . PHE A 1 259 ? 13.501 4.063 -0.869 1.00 97.06 259 PHE A CA 1
ATOM 2103 C C . PHE A 1 259 ? 13.891 3.082 -1.979 1.00 97.06 259 PHE A C 1
ATOM 2105 O O . PHE A 1 259 ? 14.724 2.205 -1.742 1.00 97.06 259 PHE A O 1
ATOM 2112 N N . PHE A 1 260 ? 13.355 3.231 -3.195 1.00 97.19 260 PHE A N 1
ATOM 2113 C CA . PHE A 1 260 ? 13.714 2.341 -4.303 1.00 97.19 260 PHE A CA 1
ATOM 2114 C C . PHE A 1 260 ? 15.190 2.431 -4.669 1.00 97.19 260 PHE A C 1
ATOM 2116 O O . PHE A 1 260 ? 15.840 1.394 -4.776 1.00 97.19 260 PHE A O 1
ATOM 2123 N N . LEU A 1 261 ? 15.735 3.640 -4.808 1.00 95.94 261 LEU A N 1
ATOM 2124 C CA . LEU A 1 261 ? 17.134 3.842 -5.175 1.00 95.94 261 LEU A CA 1
ATOM 2125 C C . LEU A 1 261 ? 18.076 3.200 -4.143 1.00 95.94 261 LEU A C 1
ATOM 2127 O O . LEU A 1 261 ? 19.004 2.464 -4.493 1.00 95.94 261 LEU A O 1
ATOM 2131 N N . SER A 1 262 ? 17.795 3.402 -2.854 1.00 94.75 262 SER A N 1
ATOM 2132 C CA . SER A 1 262 ? 18.566 2.794 -1.764 1.00 94.75 262 SER A CA 1
ATOM 2133 C C . SER A 1 262 ? 18.503 1.269 -1.787 1.00 94.75 262 SER A C 1
ATOM 2135 O O . SER A 1 262 ? 19.494 0.601 -1.493 1.00 94.75 262 SER A O 1
ATOM 2137 N N . LEU A 1 263 ? 17.350 0.690 -2.121 1.00 94.38 263 LEU A N 1
ATOM 2138 C CA . LEU A 1 263 ? 17.191 -0.758 -2.130 1.00 94.38 263 LEU A CA 1
ATOM 2139 C C . LEU A 1 263 ? 17.710 -1.396 -3.421 1.00 94.38 263 LEU A C 1
ATOM 2141 O O . LEU A 1 263 ? 18.352 -2.434 -3.347 1.00 94.38 263 LEU A O 1
ATOM 2145 N N . PHE A 1 264 ? 17.566 -0.784 -4.593 1.00 92.69 264 PHE A N 1
ATOM 2146 C CA . PHE A 1 264 ? 18.174 -1.310 -5.823 1.00 92.69 264 PHE A CA 1
ATOM 2147 C C . PHE A 1 264 ? 19.695 -1.374 -5.732 1.00 92.69 264 PHE A C 1
ATOM 2149 O O . PHE A 1 264 ? 20.296 -2.347 -6.193 1.00 92.69 264 PHE A O 1
ATOM 2156 N N . THR A 1 265 ? 20.307 -0.419 -5.035 1.00 89.06 265 THR A N 1
ATOM 2157 C CA . THR A 1 265 ? 21.755 -0.399 -4.805 1.00 89.06 265 THR A CA 1
ATOM 2158 C C . THR A 1 265 ? 22.206 -1.355 -3.697 1.00 89.06 265 THR A C 1
ATOM 2160 O O . THR A 1 265 ? 23.271 -1.959 -3.814 1.00 89.06 265 THR A O 1
ATOM 2163 N N . ARG A 1 266 ? 21.418 -1.535 -2.624 1.00 89.94 266 ARG A N 1
ATOM 2164 C CA . ARG A 1 266 ? 21.862 -2.256 -1.410 1.00 89.94 266 ARG A CA 1
ATOM 2165 C C . ARG A 1 266 ? 21.188 -3.599 -1.143 1.00 89.94 266 ARG A C 1
ATOM 2167 O O . ARG A 1 266 ? 21.643 -4.307 -0.247 1.00 89.94 266 ARG A O 1
ATOM 2174 N N . TRP A 1 267 ? 20.110 -3.958 -1.847 1.00 89.81 267 TRP A N 1
ATOM 2175 C CA . TRP A 1 267 ? 19.379 -5.203 -1.581 1.00 89.81 267 TRP A CA 1
ATOM 2176 C C . TRP A 1 267 ? 20.317 -6.407 -1.728 1.00 89.81 267 TRP A C 1
ATOM 2178 O O . TRP A 1 267 ? 21.066 -6.452 -2.708 1.00 89.81 267 TRP A O 1
ATOM 2188 N N . PRO A 1 268 ? 20.314 -7.380 -0.802 1.00 85.75 268 PRO A N 1
ATOM 2189 C CA . PRO A 1 268 ? 21.116 -8.588 -0.948 1.00 85.75 268 PRO A CA 1
ATOM 2190 C C . PRO A 1 268 ? 20.611 -9.421 -2.137 1.00 85.75 268 PRO A C 1
ATOM 2192 O O . PRO A 1 268 ? 19.438 -9.339 -2.488 1.00 85.75 268 PRO A O 1
ATOM 2195 N N . PRO A 1 269 ? 21.451 -10.231 -2.791 1.00 77.75 269 PRO A N 1
ATOM 2196 C CA . PRO A 1 269 ? 21.007 -11.104 -3.875 1.00 77.75 269 PRO A CA 1
ATOM 2197 C C . PRO A 1 269 ? 20.199 -12.285 -3.308 1.00 77.75 269 PRO A C 1
ATOM 2199 O O . PRO A 1 269 ? 20.727 -13.371 -3.114 1.00 77.75 269 PRO A O 1
ATOM 2202 N N . ASN A 1 270 ? 18.929 -12.052 -2.968 1.00 82.94 270 ASN A N 1
ATOM 2203 C CA . ASN A 1 270 ? 18.021 -13.065 -2.434 1.00 82.94 270 ASN A CA 1
ATOM 2204 C C . ASN A 1 270 ? 16.648 -13.033 -3.136 1.00 82.94 270 ASN A C 1
ATOM 2206 O O . ASN A 1 270 ? 16.299 -12.022 -3.760 1.00 82.94 270 ASN A O 1
ATOM 2210 N N . PRO A 1 271 ? 15.837 -14.103 -3.006 1.00 80.00 271 PRO A N 1
ATOM 2211 C CA . PRO A 1 271 ? 14.542 -14.193 -3.681 1.00 80.00 271 PRO A CA 1
ATOM 2212 C C . PRO A 1 271 ? 13.554 -13.079 -3.313 1.00 80.00 271 PRO A C 1
ATOM 2214 O O . PRO A 1 271 ? 12.741 -12.696 -4.149 1.00 80.00 271 PRO A O 1
ATOM 2217 N N . SER A 1 272 ? 13.644 -12.496 -2.111 1.00 85.44 272 SER A N 1
ATOM 2218 C CA . SER A 1 272 ? 12.760 -11.406 -1.661 1.00 85.44 272 SER A CA 1
ATOM 2219 C C . SER A 1 272 ? 12.876 -10.128 -2.504 1.00 85.44 272 SER A C 1
ATOM 2221 O O . SER A 1 272 ? 11.984 -9.281 -2.450 1.00 85.44 272 SER A O 1
ATOM 2223 N N . PHE A 1 273 ? 13.915 -9.994 -3.342 1.00 88.62 273 PHE A N 1
ATOM 2224 C CA . PHE A 1 273 ? 14.008 -8.901 -4.317 1.00 88.62 273 PHE A CA 1
ATOM 2225 C C . PHE A 1 273 ? 12.788 -8.843 -5.253 1.00 88.62 273 PHE A C 1
ATOM 2227 O O . PHE A 1 273 ? 12.407 -7.755 -5.682 1.00 88.62 273 PHE A O 1
ATOM 2234 N N . ILE A 1 274 ? 12.129 -9.981 -5.520 1.00 88.88 274 ILE A N 1
ATOM 2235 C CA . ILE A 1 274 ? 10.907 -10.021 -6.337 1.00 88.88 274 ILE A CA 1
ATOM 2236 C C . ILE A 1 274 ? 9.803 -9.135 -5.781 1.00 88.88 274 ILE A C 1
ATOM 2238 O O . ILE A 1 274 ? 9.142 -8.429 -6.538 1.00 88.88 274 ILE A O 1
ATOM 2242 N N . ASN A 1 275 ? 9.645 -9.107 -4.457 1.00 91.44 275 ASN A N 1
ATOM 2243 C CA . ASN A 1 275 ? 8.615 -8.308 -3.813 1.00 91.44 275 ASN A CA 1
ATOM 2244 C C . ASN A 1 275 ? 8.910 -6.819 -3.997 1.00 91.44 275 ASN A C 1
ATOM 2246 O O . ASN A 1 275 ? 7.995 -6.050 -4.279 1.00 91.44 275 ASN A O 1
ATOM 2250 N N . LEU A 1 276 ? 10.184 -6.420 -3.905 1.00 94.69 276 LEU A N 1
ATOM 2251 C CA . LEU A 1 276 ? 10.618 -5.043 -4.140 1.00 94.69 276 LEU A CA 1
ATOM 2252 C C . LEU A 1 276 ? 10.385 -4.625 -5.597 1.00 94.69 276 LEU A C 1
ATOM 2254 O O . LEU A 1 276 ? 9.827 -3.555 -5.847 1.00 94.69 276 LEU A O 1
ATOM 2258 N N . PHE A 1 277 ? 10.784 -5.475 -6.545 1.00 93.88 277 PHE A N 1
ATOM 2259 C CA . PHE A 1 277 ? 10.563 -5.240 -7.969 1.00 93.88 277 PHE A CA 1
ATOM 2260 C C . PHE A 1 277 ? 9.067 -5.108 -8.284 1.00 93.88 277 PHE A C 1
ATOM 2262 O O . PHE A 1 277 ? 8.656 -4.176 -8.972 1.00 93.88 277 PHE A O 1
ATOM 2269 N N . ASP A 1 278 ? 8.232 -5.969 -7.701 1.00 93.56 278 ASP A N 1
ATOM 2270 C CA . ASP A 1 278 ? 6.777 -5.905 -7.827 1.00 93.56 278 ASP A CA 1
ATOM 2271 C C . ASP A 1 278 ? 6.190 -4.592 -7.288 1.00 93.56 278 ASP A C 1
ATOM 2273 O O . ASP A 1 278 ? 5.228 -4.078 -7.869 1.00 93.56 278 ASP A O 1
ATOM 2277 N N . VAL A 1 279 ? 6.746 -4.025 -6.208 1.00 96.81 279 VAL A N 1
ATOM 2278 C CA . VAL A 1 279 ? 6.335 -2.703 -5.702 1.00 96.81 279 VAL A CA 1
ATOM 2279 C C . VAL A 1 279 ? 6.677 -1.613 -6.722 1.00 96.81 279 VAL A C 1
ATOM 2281 O O . VAL A 1 279 ? 5.810 -0.809 -7.069 1.00 96.81 279 VAL A O 1
ATOM 2284 N N . TRP A 1 280 ? 7.904 -1.609 -7.249 1.00 96.75 280 TRP A N 1
ATOM 2285 C CA . TRP A 1 280 ? 8.343 -0.619 -8.240 1.00 96.75 280 TRP A CA 1
ATOM 2286 C C . TRP A 1 280 ? 7.508 -0.685 -9.520 1.00 96.75 280 TRP A C 1
ATOM 2288 O O . TRP A 1 280 ? 6.941 0.321 -9.947 1.00 96.75 280 TRP A O 1
ATOM 2298 N N . VAL A 1 281 ? 7.329 -1.883 -10.080 1.00 94.69 281 VAL A N 1
ATOM 2299 C CA . VAL A 1 281 ? 6.512 -2.113 -11.281 1.00 94.69 281 VAL A CA 1
ATOM 2300 C C . VAL A 1 281 ? 5.046 -1.739 -11.057 1.00 94.69 281 VAL A C 1
ATOM 2302 O O . VAL A 1 281 ? 4.378 -1.274 -11.981 1.00 94.69 281 VAL A O 1
ATOM 2305 N N . THR A 1 282 ? 4.529 -1.917 -9.839 1.00 95.06 282 THR A N 1
ATOM 2306 C CA . THR A 1 282 ? 3.178 -1.464 -9.476 1.00 95.06 282 THR A CA 1
ATOM 2307 C C . THR A 1 282 ? 3.064 0.058 -9.547 1.00 95.06 282 THR A C 1
ATOM 2309 O O . THR A 1 282 ? 2.041 0.558 -10.012 1.00 95.06 282 THR A O 1
ATOM 2312 N N . TRP A 1 283 ? 4.107 0.788 -9.144 1.00 95.31 283 TRP A N 1
ATOM 2313 C CA . TRP A 1 283 ? 4.133 2.248 -9.194 1.00 95.31 283 TRP A CA 1
ATOM 2314 C C . TRP A 1 283 ? 4.299 2.798 -10.614 1.00 95.31 283 TRP A C 1
ATOM 2316 O O . TRP A 1 283 ? 3.530 3.664 -11.020 1.00 95.31 283 TRP A O 1
ATOM 2326 N N . ILE A 1 284 ? 5.247 2.279 -11.396 1.00 93.12 284 ILE A N 1
ATOM 2327 C CA . ILE A 1 284 ? 5.575 2.836 -12.722 1.00 93.12 284 ILE A CA 1
ATOM 2328 C C . ILE A 1 284 ? 4.623 2.395 -13.839 1.00 93.12 284 ILE A C 1
ATOM 2330 O O . ILE A 1 284 ? 4.813 2.789 -14.980 1.00 93.12 284 ILE A O 1
ATOM 2334 N N . ARG A 1 285 ? 3.613 1.560 -13.559 1.00 91.50 285 ARG A N 1
ATOM 2335 C CA . ARG A 1 285 ? 2.657 1.077 -14.576 1.00 91.50 285 ARG A CA 1
ATOM 2336 C C . ARG A 1 285 ? 1.206 1.449 -14.258 1.00 91.50 285 ARG A C 1
ATOM 2338 O O . ARG A 1 285 ? 0.367 0.550 -14.138 1.00 91.50 285 ARG A O 1
ATOM 2345 N N . PRO A 1 286 ? 0.869 2.749 -14.151 1.00 90.12 286 PRO A N 1
ATOM 2346 C CA . PRO A 1 286 ? -0.494 3.209 -13.868 1.00 90.12 286 PRO A CA 1
ATOM 2347 C C . PRO A 1 286 ? -1.531 2.731 -14.898 1.00 90.12 286 PRO A C 1
ATOM 2349 O O . PRO A 1 286 ? -2.682 2.486 -14.544 1.00 90.12 286 PRO A O 1
ATOM 2352 N N . TRP A 1 287 ? -1.138 2.526 -16.163 1.00 88.38 287 TRP A N 1
ATOM 2353 C CA . TRP A 1 287 ? -2.046 2.094 -17.240 1.00 88.38 287 TRP A CA 1
ATOM 2354 C C . TRP A 1 287 ? -2.673 0.720 -17.008 1.00 88.38 287 TRP A C 1
ATOM 2356 O O . TRP A 1 287 ? -3.709 0.398 -17.584 1.00 88.38 287 TRP A O 1
ATOM 2366 N N . ARG A 1 288 ? -2.114 -0.084 -16.097 1.00 87.25 288 ARG A N 1
ATOM 2367 C CA . ARG A 1 288 ? -2.738 -1.342 -15.670 1.00 87.25 288 ARG A CA 1
ATOM 2368 C C . ARG A 1 288 ? -4.088 -1.137 -14.973 1.00 87.25 288 ARG A C 1
ATOM 2370 O O . ARG A 1 288 ? -4.817 -2.114 -14.817 1.00 87.25 288 ARG A O 1
ATOM 2377 N N . TYR A 1 289 ? -4.409 0.092 -14.563 1.00 85.69 289 TYR A N 1
ATOM 2378 C CA . TYR A 1 289 ? -5.571 0.416 -13.734 1.00 85.69 289 TYR A CA 1
ATOM 2379 C C . TYR A 1 289 ? -6.584 1.360 -14.398 1.00 85.69 289 TYR A C 1
ATOM 2381 O O . TYR A 1 289 ? -7.654 1.565 -13.836 1.00 85.69 289 TYR A O 1
ATOM 2389 N N . CYS A 1 290 ? -6.299 1.906 -15.587 1.00 76.19 290 CYS A N 1
ATOM 2390 C CA . CYS A 1 290 ? -7.195 2.838 -16.293 1.00 76.19 290 CYS A CA 1
ATOM 2391 C C . CYS A 1 290 ? -7.657 2.353 -17.677 1.00 76.19 290 CYS A C 1
ATOM 2393 O O . CYS A 1 290 ? -8.149 3.141 -18.483 1.00 76.19 290 CYS A O 1
ATOM 2395 N N . GLY A 1 291 ? -7.509 1.058 -17.969 1.00 69.31 291 GLY A N 1
ATOM 2396 C CA . GLY A 1 291 ? -7.827 0.501 -19.284 1.00 69.31 291 GLY A CA 1
ATOM 2397 C C . GLY A 1 291 ? -6.848 0.962 -20.371 1.00 69.31 291 GLY A C 1
ATOM 2398 O O . GLY A 1 291 ? -5.704 1.300 -20.091 1.00 69.31 291 GLY A O 1
ATOM 2399 N N . ASN A 1 292 ? -7.291 0.964 -21.629 1.00 67.88 292 ASN A N 1
ATOM 2400 C CA . ASN A 1 292 ? -6.442 1.272 -22.789 1.00 67.88 292 ASN A CA 1
ATOM 2401 C C . ASN A 1 292 ? -6.211 2.787 -23.022 1.00 67.88 292 ASN A C 1
ATOM 2403 O O . ASN A 1 292 ? -5.765 3.171 -24.102 1.00 67.88 292 ASN A O 1
ATOM 2407 N N . ASP A 1 293 ? -6.534 3.655 -22.059 1.00 78.19 293 ASP A N 1
ATOM 2408 C CA . ASP A 1 293 ? -6.371 5.106 -22.197 1.00 78.19 293 ASP A CA 1
ATOM 2409 C C . ASP A 1 293 ? -5.011 5.575 -21.656 1.00 78.19 293 ASP A C 1
ATOM 2411 O O . ASP A 1 293 ? -4.874 5.998 -20.505 1.00 78.19 293 ASP A O 1
ATOM 2415 N N . LEU A 1 294 ? -3.986 5.495 -22.509 1.00 76.94 294 LEU A N 1
ATOM 2416 C CA . LEU A 1 294 ? -2.637 5.968 -22.186 1.00 76.94 294 LEU A CA 1
ATOM 2417 C C . LEU A 1 294 ? -2.569 7.492 -21.993 1.00 76.94 294 LEU A C 1
ATOM 2419 O O . LEU A 1 294 ? -1.713 7.971 -21.251 1.00 76.94 294 LEU A O 1
ATOM 2423 N N . GLN A 1 295 ? -3.468 8.271 -22.604 1.00 80.75 295 GLN A N 1
ATOM 2424 C CA . GLN A 1 295 ? -3.441 9.734 -22.475 1.00 80.75 295 GLN A CA 1
ATOM 2425 C C . GLN A 1 295 ? -3.745 10.170 -21.043 1.00 80.75 295 GLN A C 1
ATOM 2427 O O . GLN A 1 295 ? -3.123 11.103 -20.530 1.00 80.75 295 GLN A O 1
ATOM 2432 N N . ARG A 1 296 ? -4.623 9.434 -20.358 1.00 82.94 296 ARG A N 1
ATOM 2433 C CA . ARG A 1 296 ? -4.964 9.678 -18.955 1.00 82.94 296 ARG A CA 1
ATOM 2434 C C . ARG A 1 296 ? -3.774 9.554 -18.001 1.00 82.94 296 ARG A C 1
ATOM 2436 O O . ARG A 1 296 ? -3.758 10.221 -16.970 1.00 82.94 296 ARG A O 1
ATOM 2443 N N . VAL A 1 297 ? -2.778 8.729 -18.330 1.00 87.81 297 VAL A N 1
ATOM 2444 C CA . VAL A 1 297 ? -1.600 8.494 -17.473 1.00 87.81 297 VAL A CA 1
ATOM 2445 C C . VAL A 1 297 ? -0.380 9.327 -17.859 1.00 87.81 297 VAL A C 1
ATOM 2447 O O . VAL A 1 297 ? 0.580 9.384 -17.091 1.00 87.81 297 VAL A O 1
ATOM 2450 N N . MET A 1 298 ? -0.406 10.020 -19.001 1.00 87.00 298 MET A N 1
ATOM 2451 C CA . MET A 1 298 ? 0.711 10.859 -19.450 1.00 87.00 298 MET A CA 1
ATOM 2452 C C . MET A 1 298 ? 1.160 11.910 -18.425 1.00 87.00 298 MET A C 1
ATOM 2454 O O . MET A 1 298 ? 2.372 12.072 -18.257 1.00 87.00 298 MET A O 1
ATOM 2458 N N . PRO A 1 299 ? 0.261 12.607 -17.698 1.00 86.50 299 PRO A N 1
ATOM 2459 C CA . PRO A 1 299 ? 0.694 13.550 -16.673 1.00 86.50 299 PRO A CA 1
ATOM 2460 C C . PRO A 1 299 ? 1.498 12.874 -15.556 1.00 86.50 299 PRO A C 1
ATOM 2462 O O . PRO A 1 299 ? 2.548 13.379 -15.167 1.00 86.50 299 PRO A O 1
ATOM 2465 N N . PHE A 1 300 ? 1.061 11.693 -15.105 1.00 90.38 300 PHE A N 1
ATOM 2466 C CA . PHE A 1 300 ? 1.794 10.903 -14.118 1.00 90.38 300 PHE A CA 1
ATOM 2467 C C . PHE A 1 300 ? 3.174 10.492 -14.637 1.00 90.38 300 PHE A C 1
ATOM 2469 O O . PHE A 1 300 ? 4.168 10.657 -13.931 1.00 90.38 300 PHE A O 1
ATOM 2476 N N . ILE A 1 301 ? 3.243 9.976 -15.870 1.00 90.56 301 ILE A N 1
ATOM 2477 C CA . ILE A 1 301 ? 4.493 9.526 -16.498 1.00 90.56 301 ILE A CA 1
ATOM 2478 C C . ILE A 1 301 ? 5.509 10.673 -16.536 1.00 90.56 301 ILE A C 1
ATOM 2480 O O . ILE A 1 301 ? 6.640 10.505 -16.086 1.00 90.56 301 ILE A O 1
ATOM 2484 N N . ARG A 1 302 ? 5.091 11.856 -17.003 1.00 88.44 302 ARG A N 1
ATOM 2485 C CA . ARG A 1 302 ? 5.957 13.042 -17.092 1.00 88.44 302 ARG A CA 1
ATOM 2486 C C . ARG A 1 302 ? 6.459 13.491 -15.723 1.00 88.44 302 ARG A C 1
ATOM 2488 O O . ARG A 1 302 ? 7.661 13.673 -15.554 1.00 88.44 302 ARG A O 1
ATOM 2495 N N . SER A 1 303 ? 5.561 13.612 -14.746 1.00 88.88 303 SER A N 1
ATOM 2496 C CA . SER A 1 303 ? 5.917 14.017 -13.381 1.00 88.88 303 SER A CA 1
ATOM 2497 C C . SER A 1 303 ? 6.830 13.021 -12.666 1.00 88.88 303 SER A C 1
ATOM 2499 O O . SER A 1 303 ? 7.619 13.412 -11.813 1.00 88.88 303 SER A O 1
ATOM 2501 N N . ASN A 1 304 ? 6.756 11.736 -13.019 1.00 91.94 304 ASN A N 1
ATOM 2502 C CA . ASN A 1 304 ? 7.522 10.671 -12.375 1.00 91.94 304 ASN A CA 1
ATOM 2503 C C . ASN A 1 304 ? 8.686 10.166 -13.241 1.00 91.94 304 ASN A C 1
ATOM 2505 O O . ASN A 1 304 ? 9.166 9.060 -13.010 1.00 91.94 304 ASN A O 1
ATOM 2509 N N . ARG A 1 305 ? 9.186 10.958 -14.202 1.00 92.19 305 ARG A N 1
ATOM 2510 C CA . ARG A 1 305 ? 10.269 10.579 -15.136 1.00 92.19 305 ARG A CA 1
ATOM 2511 C C . ARG A 1 305 ? 11.446 9.851 -14.469 1.00 92.19 305 ARG A C 1
ATOM 2513 O O . ARG A 1 305 ? 11.887 8.822 -14.977 1.00 92.19 305 ARG A O 1
ATOM 2520 N N . ARG A 1 306 ? 11.928 10.337 -13.318 1.00 93.38 306 ARG A N 1
ATOM 2521 C CA . ARG A 1 306 ? 13.054 9.722 -12.583 1.00 93.38 306 ARG A CA 1
ATOM 2522 C C . ARG A 1 306 ? 12.811 8.260 -12.192 1.00 93.38 306 ARG A C 1
ATOM 2524 O O . ARG A 1 306 ? 13.736 7.459 -12.186 1.00 93.38 306 ARG A O 1
ATOM 2531 N N . TYR A 1 307 ? 11.558 7.879 -11.940 1.00 94.44 307 TYR A N 1
ATOM 2532 C CA . TYR A 1 307 ? 11.200 6.498 -11.617 1.00 94.44 307 TYR A CA 1
ATOM 2533 C C . TYR A 1 307 ? 11.325 5.546 -12.807 1.00 94.44 307 TYR A C 1
ATOM 2535 O O . TYR A 1 307 ? 11.439 4.341 -12.597 1.00 94.44 307 TYR A O 1
ATOM 2543 N N . TYR A 1 308 ? 11.269 6.072 -14.032 1.00 93.81 308 TYR A N 1
ATOM 2544 C CA . TYR A 1 308 ? 11.415 5.290 -15.257 1.00 93.81 308 TYR A CA 1
ATOM 2545 C C . TYR A 1 308 ? 12.862 5.225 -15.721 1.00 93.81 308 TYR A C 1
ATOM 2547 O O . TYR A 1 308 ? 13.263 4.199 -16.252 1.00 93.81 308 TYR A O 1
ATOM 2555 N N . ILE A 1 309 ? 13.630 6.300 -15.550 1.00 92.25 309 ILE A N 1
ATOM 2556 C CA . ILE A 1 309 ? 14.991 6.394 -16.089 1.00 92.25 309 ILE A CA 1
ATOM 2557 C C . ILE A 1 309 ? 15.999 5.983 -15.023 1.00 92.25 309 ILE A C 1
ATOM 2559 O O . ILE A 1 309 ? 16.537 4.886 -15.091 1.00 92.25 309 ILE A O 1
ATOM 2563 N N . GLU A 1 310 ? 16.160 6.791 -13.975 1.00 94.25 310 GLU A N 1
ATOM 2564 C CA . GLU A 1 310 ? 17.207 6.589 -12.965 1.00 94.25 310 GLU A CA 1
ATOM 2565 C C . GLU A 1 310 ? 17.055 5.256 -12.220 1.00 94.25 310 GLU A C 1
ATOM 2567 O O . GLU A 1 310 ? 18.038 4.563 -11.971 1.00 94.25 310 GLU A O 1
ATOM 2572 N N . LEU A 1 311 ? 15.822 4.847 -11.895 1.00 95.06 311 LEU A N 1
ATOM 2573 C CA . LEU A 1 311 ? 15.598 3.542 -11.261 1.00 95.06 311 LEU A CA 1
ATOM 2574 C C . LEU A 1 311 ? 15.785 2.366 -12.228 1.00 95.06 311 LEU A C 1
ATOM 2576 O O . LEU A 1 311 ? 16.174 1.289 -11.779 1.00 95.06 311 LEU A O 1
ATOM 2580 N N . SER A 1 312 ? 15.538 2.554 -13.529 1.00 92.31 312 SER A N 1
ATOM 2581 C CA . SER A 1 312 ? 15.862 1.523 -14.521 1.00 92.31 312 SER A CA 1
ATOM 2582 C C . SER A 1 312 ? 17.367 1.380 -14.672 1.00 92.31 312 SER A C 1
ATOM 2584 O O . SER A 1 312 ? 17.854 0.255 -14.660 1.00 92.31 312 SER A O 1
ATOM 2586 N N . ASP A 1 313 ? 18.107 2.486 -14.733 1.00 92.00 313 ASP A N 1
ATOM 2587 C CA . ASP A 1 313 ? 19.571 2.465 -14.767 1.00 92.00 313 ASP A CA 1
ATOM 2588 C C . ASP A 1 313 ? 20.122 1.757 -13.522 1.00 92.00 313 ASP A C 1
ATOM 2590 O O . ASP A 1 313 ? 20.874 0.790 -13.640 1.00 92.00 313 ASP A O 1
ATOM 2594 N N . ALA A 1 314 ? 19.635 2.121 -12.330 1.00 92.81 314 ALA A N 1
ATOM 2595 C CA . ALA A 1 314 ? 20.007 1.455 -11.080 1.00 92.81 314 ALA A CA 1
ATOM 2596 C C . ALA A 1 314 ? 19.667 -0.049 -11.071 1.00 92.81 314 ALA A C 1
ATOM 2598 O O . ALA A 1 314 ? 20.403 -0.850 -10.490 1.00 92.81 314 ALA A O 1
ATOM 2599 N N . PHE A 1 315 ? 18.560 -0.454 -11.702 1.00 91.56 315 PHE A N 1
ATOM 2600 C CA . PHE A 1 315 ? 18.208 -1.864 -11.868 1.00 91.56 315 PHE A CA 1
ATOM 2601 C C . PHE A 1 315 ? 19.166 -2.584 -12.829 1.00 91.56 315 PHE A C 1
ATOM 2603 O O . PHE A 1 315 ? 19.596 -3.696 -12.527 1.00 91.56 315 PHE A O 1
ATOM 2610 N N . TRP A 1 316 ? 19.518 -1.977 -13.965 1.00 90.44 316 TRP A N 1
ATOM 2611 C CA . TRP A 1 316 ? 20.394 -2.584 -14.974 1.00 90.44 316 TRP A CA 1
ATOM 2612 C C . TRP A 1 316 ? 21.859 -2.656 -14.540 1.00 90.44 316 TRP A C 1
ATOM 2614 O O . TRP A 1 316 ? 22.555 -3.609 -14.886 1.00 90.44 316 TRP A O 1
ATOM 2624 N N . GLU A 1 317 ? 22.325 -1.696 -13.743 1.00 91.00 317 GLU A N 1
ATOM 2625 C CA . GLU A 1 317 ? 23.667 -1.706 -13.147 1.00 91.00 317 GLU A CA 1
ATOM 2626 C C . GLU A 1 317 ? 23.813 -2.742 -12.021 1.00 91.00 317 GLU A C 1
ATOM 2628 O O . GLU A 1 317 ? 24.925 -3.064 -11.579 1.00 91.00 317 GLU A O 1
ATOM 2633 N N . ARG A 1 318 ? 22.693 -3.289 -11.540 1.00 88.00 318 ARG A N 1
ATOM 2634 C CA . ARG A 1 318 ? 22.681 -4.245 -10.442 1.00 88.00 318 ARG A CA 1
ATOM 2635 C C . ARG A 1 318 ? 23.344 -5.561 -10.843 1.00 88.00 318 ARG A C 1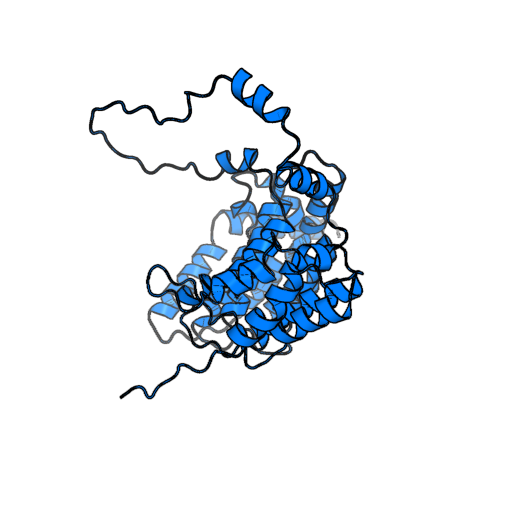
ATOM 2637 O O . ARG A 1 318 ? 23.035 -6.182 -11.857 1.00 88.00 318 ARG A O 1
ATOM 2644 N N . LYS A 1 319 ? 24.212 -6.058 -9.961 1.00 85.06 319 LYS A N 1
ATOM 2645 C CA . LYS A 1 319 ? 24.799 -7.398 -10.078 1.00 85.06 319 LYS A CA 1
ATOM 2646 C C . LYS A 1 319 ? 23.833 -8.438 -9.515 1.00 85.06 319 LYS A C 1
ATOM 2648 O O . LYS A 1 319 ? 23.573 -8.453 -8.313 1.00 85.06 319 LYS A O 1
ATOM 2653 N N . PHE A 1 320 ? 23.330 -9.319 -10.373 1.00 83.38 320 PHE A N 1
ATOM 2654 C CA . PHE A 1 320 ? 22.482 -10.442 -9.974 1.00 83.38 320 PHE A CA 1
ATOM 2655 C C . PHE A 1 320 ? 23.338 -11.688 -9.696 1.00 83.38 320 PHE A C 1
ATOM 2657 O O . PHE A 1 320 ? 24.155 -12.071 -10.533 1.00 83.38 320 PHE A O 1
ATOM 2664 N N . SER A 1 321 ? 23.152 -12.316 -8.528 1.00 82.62 321 SER A N 1
ATOM 2665 C CA . SER A 1 321 ? 23.648 -13.678 -8.270 1.00 82.62 321 SER A CA 1
ATOM 2666 C C . SER A 1 321 ? 22.586 -14.648 -8.774 1.00 82.62 321 SER A C 1
ATOM 2668 O O . SER A 1 321 ? 21.439 -14.561 -8.340 1.00 82.62 321 SER A O 1
ATOM 2670 N N . LEU A 1 322 ? 22.939 -15.508 -9.726 1.00 85.38 322 LEU A N 1
ATOM 2671 C CA . LEU A 1 322 ? 22.033 -16.499 -10.306 1.00 85.38 322 LEU A CA 1
ATOM 2672 C C . LEU A 1 322 ? 22.470 -17.877 -9.808 1.00 85.38 322 LEU A C 1
ATOM 2674 O O . LEU A 1 322 ? 23.361 -18.493 -10.392 1.00 85.38 322 LEU A O 1
ATOM 2678 N N . GLU A 1 323 ? 21.893 -18.323 -8.695 1.00 85.12 323 GLU A N 1
ATOM 2679 C CA . GLU A 1 323 ? 22.308 -19.553 -8.007 1.00 85.12 323 GLU A CA 1
ATOM 2680 C C . GLU A 1 323 ? 21.381 -20.728 -8.331 1.00 85.12 323 GLU A C 1
ATOM 2682 O O . GLU A 1 323 ? 21.818 -21.880 -8.346 1.00 85.12 323 GLU A O 1
ATOM 2687 N N . CYS A 1 324 ? 20.112 -20.450 -8.640 1.00 84.75 324 CYS A N 1
ATOM 2688 C CA . CYS A 1 324 ? 19.124 -21.461 -8.997 1.00 84.75 324 CYS A CA 1
ATOM 2689 C C . CYS A 1 324 ? 18.303 -21.086 -10.241 1.00 84.75 324 CYS A C 1
ATOM 2691 O O . CYS A 1 324 ? 18.320 -19.953 -10.722 1.00 84.75 324 CYS A O 1
ATOM 2693 N N . THR A 1 325 ? 17.543 -22.052 -10.770 1.00 86.75 325 THR A N 1
ATOM 2694 C CA . THR A 1 325 ? 16.658 -21.836 -11.930 1.00 86.75 325 THR A CA 1
ATOM 2695 C C . THR A 1 325 ? 15.612 -20.756 -11.666 1.00 86.75 325 THR A C 1
ATOM 2697 O O . THR A 1 325 ? 15.314 -19.972 -12.562 1.00 86.75 325 THR A O 1
ATOM 2700 N N . GLY A 1 326 ? 15.118 -20.659 -10.428 1.00 85.62 326 GLY A N 1
ATOM 2701 C CA . GLY A 1 326 ? 14.169 -19.623 -10.024 1.00 85.62 326 GLY A CA 1
ATOM 2702 C C . GLY A 1 326 ? 14.731 -18.206 -10.167 1.00 85.62 326 GLY A C 1
ATOM 2703 O O . GLY A 1 326 ? 14.003 -17.304 -10.569 1.00 85.62 326 GLY A O 1
ATOM 2704 N N . ASP A 1 327 ? 16.028 -17.995 -9.923 1.00 83.56 327 ASP A N 1
ATOM 2705 C CA . ASP A 1 327 ? 16.653 -16.674 -10.088 1.00 83.56 327 ASP A CA 1
ATOM 2706 C C . ASP A 1 327 ? 16.678 -16.247 -11.560 1.00 83.56 327 ASP A C 1
ATOM 2708 O O . ASP A 1 327 ? 16.431 -15.084 -11.883 1.00 83.56 327 ASP A O 1
ATOM 2712 N N . ILE A 1 328 ? 16.924 -17.205 -12.461 1.00 86.56 328 ILE A N 1
ATOM 2713 C CA . ILE A 1 328 ? 16.920 -16.986 -13.912 1.00 86.56 328 ILE A CA 1
ATOM 2714 C C . ILE A 1 328 ? 15.501 -16.681 -14.398 1.00 86.56 328 ILE A C 1
ATOM 2716 O O . ILE A 1 328 ? 15.308 -15.730 -15.153 1.00 86.56 328 ILE A O 1
ATOM 2720 N N . GLU A 1 329 ? 14.506 -17.452 -13.952 1.00 88.56 329 GLU A N 1
ATOM 2721 C CA . GLU A 1 329 ? 13.092 -17.231 -14.285 1.00 88.56 329 GLU A CA 1
ATOM 2722 C C . GLU A 1 329 ? 12.610 -15.854 -13.810 1.00 88.56 329 GLU A C 1
ATOM 2724 O O . GLU A 1 329 ? 11.953 -15.126 -14.559 1.00 88.56 329 GLU A O 1
ATOM 2729 N N . ASN A 1 330 ? 13.000 -15.460 -12.597 1.00 86.19 330 ASN A N 1
ATOM 2730 C CA . ASN A 1 330 ? 12.686 -14.152 -12.036 1.00 86.19 330 ASN A CA 1
ATOM 2731 C C . ASN A 1 330 ? 13.340 -13.023 -12.839 1.00 86.19 330 ASN A C 1
ATOM 2733 O O . ASN A 1 330 ? 12.650 -12.093 -13.252 1.00 86.19 330 ASN A O 1
ATOM 2737 N N . LEU A 1 331 ? 14.644 -13.117 -13.125 1.00 88.44 331 LEU A N 1
ATOM 2738 C CA . LEU A 1 331 ? 15.343 -12.112 -13.928 1.00 88.44 331 LEU A CA 1
ATOM 2739 C C . LEU A 1 331 ? 14.748 -12.001 -15.338 1.00 88.44 331 LEU A C 1
ATOM 2741 O O . LEU A 1 331 ? 14.514 -10.894 -15.820 1.00 88.44 331 LEU A O 1
ATOM 2745 N N . ALA A 1 332 ? 14.441 -13.130 -15.982 1.00 89.88 332 ALA A N 1
ATOM 2746 C CA . ALA A 1 332 ? 13.777 -13.146 -17.281 1.00 89.88 332 ALA A CA 1
ATOM 2747 C C . ALA A 1 332 ? 12.401 -12.462 -17.221 1.00 89.88 332 ALA A C 1
ATOM 2749 O O . ALA A 1 332 ? 12.078 -11.663 -18.097 1.00 89.88 332 ALA A O 1
ATOM 2750 N N . SER A 1 333 ? 11.615 -12.712 -16.169 1.00 90.31 333 SER A N 1
ATOM 2751 C CA . SER A 1 333 ? 10.335 -12.032 -15.934 1.00 90.31 333 SER A CA 1
ATOM 2752 C C . SER A 1 333 ? 10.507 -10.514 -15.799 1.00 90.31 333 SER A C 1
ATOM 2754 O O . SER A 1 333 ? 9.774 -9.748 -16.433 1.00 90.31 333 SER A O 1
ATOM 2756 N N . TYR A 1 334 ? 11.517 -10.060 -15.049 1.00 90.94 334 TYR A N 1
ATOM 2757 C CA . TYR A 1 334 ? 11.814 -8.632 -14.886 1.00 90.94 334 TYR A CA 1
ATOM 2758 C C . TYR A 1 334 ? 12.176 -7.974 -16.216 1.00 90.94 334 TYR A C 1
ATOM 2760 O O . TYR A 1 334 ? 11.602 -6.943 -16.571 1.00 90.94 334 TYR A O 1
ATOM 2768 N N . ILE A 1 335 ? 13.071 -8.604 -16.981 1.00 91.06 335 ILE A N 1
ATOM 2769 C CA . ILE A 1 335 ? 13.483 -8.134 -18.307 1.00 91.06 335 ILE A CA 1
ATOM 2770 C C . ILE A 1 335 ? 12.271 -8.058 -19.236 1.00 91.06 335 ILE A C 1
ATOM 2772 O O . ILE A 1 335 ? 12.063 -7.027 -19.871 1.00 91.06 335 ILE A O 1
ATOM 2776 N N . CYS A 1 336 ? 11.433 -9.096 -19.285 1.00 93.25 336 CYS A N 1
ATOM 2777 C CA . CYS A 1 336 ? 10.213 -9.115 -20.097 1.00 93.25 336 CYS A CA 1
ATOM 2778 C C . CYS A 1 336 ? 9.250 -7.973 -19.741 1.00 93.25 336 CYS A C 1
ATOM 2780 O O . CYS A 1 336 ? 8.606 -7.406 -20.622 1.00 93.25 336 CYS A O 1
ATOM 2782 N N . ILE A 1 337 ? 9.143 -7.613 -18.460 1.00 91.25 337 ILE A N 1
ATOM 2783 C CA . ILE A 1 337 ? 8.315 -6.484 -18.028 1.00 91.25 337 ILE A CA 1
ATOM 2784 C C . ILE A 1 337 ? 8.916 -5.157 -18.504 1.00 91.25 337 ILE A C 1
ATOM 2786 O O . ILE A 1 337 ? 8.197 -4.359 -19.110 1.00 91.25 337 ILE A O 1
ATOM 2790 N N . LEU A 1 338 ? 10.209 -4.924 -18.266 1.00 90.44 338 LEU A N 1
ATOM 2791 C CA . LEU A 1 338 ? 10.883 -3.669 -18.624 1.00 90.44 338 LEU A CA 1
ATOM 2792 C C . LEU A 1 338 ? 11.035 -3.476 -20.141 1.00 90.44 338 LEU A C 1
ATOM 2794 O O . LEU A 1 338 ? 11.102 -2.346 -20.610 1.00 90.44 338 LEU A O 1
ATOM 2798 N N . THR A 1 339 ? 11.028 -4.566 -20.907 1.00 91.62 339 THR A N 1
ATOM 2799 C CA . THR A 1 339 ? 11.082 -4.566 -22.381 1.00 91.62 339 THR A CA 1
ATOM 2800 C C . THR A 1 339 ? 9.713 -4.760 -23.036 1.00 91.62 339 THR A C 1
ATOM 2802 O O . THR A 1 339 ? 9.621 -4.980 -24.243 1.00 91.62 339 THR A O 1
ATOM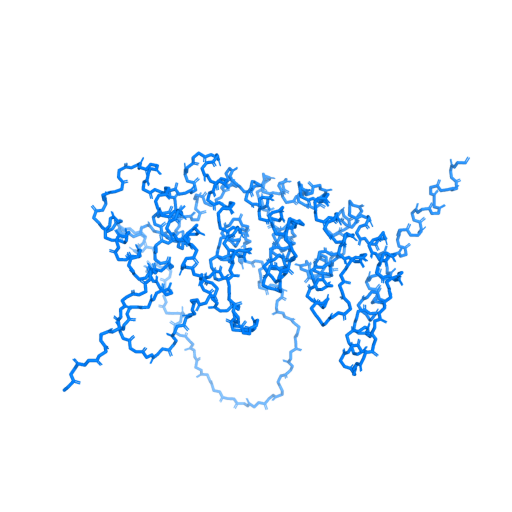 2805 N N . SER A 1 340 ? 8.626 -4.679 -22.261 1.00 91.38 340 SER A N 1
ATOM 2806 C CA . SER A 1 340 ? 7.274 -4.752 -22.819 1.00 91.38 340 SER A CA 1
ATOM 2807 C C . SER A 1 340 ? 6.983 -3.560 -23.748 1.00 91.38 340 SER A C 1
ATOM 2809 O O . SER A 1 340 ? 7.523 -2.475 -23.519 1.00 91.38 340 SER A O 1
ATOM 2811 N N . PRO A 1 341 ? 6.117 -3.719 -24.772 1.00 89.94 341 PRO A N 1
ATOM 2812 C CA . PRO A 1 341 ? 5.834 -2.657 -25.740 1.00 89.94 341 PRO A CA 1
ATOM 2813 C C . PRO A 1 341 ? 5.436 -1.326 -25.091 1.00 89.94 341 PRO A C 1
ATOM 2815 O O . PRO A 1 341 ? 6.015 -0.299 -25.432 1.00 89.94 341 PRO A O 1
ATOM 2818 N N . ASP A 1 342 ? 4.539 -1.359 -24.098 1.00 87.38 342 ASP A N 1
ATOM 2819 C CA . ASP A 1 342 ? 4.095 -0.158 -23.377 1.00 87.38 342 ASP A CA 1
ATOM 2820 C C . ASP A 1 342 ? 5.261 0.555 -22.665 1.00 87.38 342 ASP A C 1
ATOM 2822 O O . ASP A 1 342 ? 5.358 1.780 -22.678 1.00 87.38 342 ASP A O 1
ATOM 2826 N N . MET A 1 343 ? 6.163 -0.209 -22.033 1.00 88.69 343 MET A N 1
ATOM 2827 C CA . MET A 1 343 ? 7.324 0.353 -21.332 1.00 88.69 343 MET A CA 1
ATOM 2828 C C . MET A 1 343 ? 8.315 0.971 -22.316 1.00 88.69 343 MET A C 1
ATOM 2830 O O . MET A 1 343 ? 8.816 2.067 -22.070 1.00 88.69 343 MET A O 1
ATOM 2834 N N . LEU A 1 344 ? 8.579 0.296 -23.437 1.00 89.06 344 LEU A N 1
ATOM 2835 C CA . LEU A 1 344 ? 9.472 0.807 -24.474 1.00 89.06 344 LEU A CA 1
ATOM 2836 C C . LEU A 1 344 ? 8.910 2.064 -25.141 1.00 89.06 344 LEU A C 1
ATOM 2838 O O . LEU A 1 344 ? 9.672 2.984 -25.414 1.00 89.06 344 LEU A O 1
ATOM 2842 N N . GLU A 1 345 ? 7.597 2.143 -25.366 1.00 88.06 345 GLU A N 1
ATOM 2843 C CA . GLU A 1 345 ? 6.942 3.355 -25.875 1.00 88.06 345 GLU A CA 1
ATOM 2844 C C . GLU A 1 345 ? 7.186 4.553 -24.945 1.00 88.06 345 GLU A C 1
ATOM 2846 O O . GLU A 1 345 ? 7.566 5.632 -25.401 1.00 88.06 345 GLU A O 1
ATOM 2851 N N . ILE A 1 346 ? 7.064 4.345 -23.633 1.00 87.44 346 ILE A N 1
ATOM 2852 C CA . ILE A 1 346 ? 7.304 5.383 -22.622 1.00 87.44 346 ILE A CA 1
ATOM 2853 C C . ILE A 1 346 ? 8.783 5.773 -22.539 1.00 87.44 346 ILE A C 1
ATOM 2855 O O . ILE A 1 346 ? 9.106 6.958 -22.469 1.00 87.44 346 ILE A O 1
ATOM 2859 N N . LEU A 1 347 ? 9.698 4.803 -22.566 1.00 85.62 347 LEU A N 1
ATOM 2860 C CA . LEU A 1 347 ? 11.134 5.092 -22.560 1.00 85.62 347 LEU A CA 1
ATOM 2861 C C . LEU A 1 347 ? 11.553 5.848 -23.831 1.00 85.62 347 LEU A C 1
ATOM 2863 O O . LEU A 1 347 ? 12.277 6.838 -23.742 1.00 85.62 347 LEU A O 1
ATOM 2867 N N . ASN A 1 348 ? 11.027 5.457 -24.994 1.00 85.06 348 ASN A N 1
ATOM 2868 C CA . ASN A 1 348 ? 11.255 6.157 -26.259 1.00 85.06 348 ASN A CA 1
ATOM 2869 C C . ASN A 1 348 ? 10.705 7.587 -26.237 1.00 85.06 348 ASN A C 1
ATOM 2871 O O . ASN A 1 348 ? 11.370 8.494 -26.735 1.00 85.06 348 ASN A O 1
ATOM 2875 N N . LEU A 1 349 ? 9.539 7.814 -25.621 1.00 85.88 349 LEU A N 1
ATOM 2876 C CA . LEU A 1 349 ? 8.994 9.159 -25.426 1.00 85.88 349 LEU A CA 1
ATOM 2877 C C . LEU A 1 349 ? 9.995 10.061 -24.691 1.00 85.88 349 LEU A C 1
ATOM 2879 O O . LEU A 1 349 ? 10.200 11.203 -25.095 1.00 85.88 349 LEU A O 1
ATOM 2883 N N . PHE A 1 350 ? 10.652 9.560 -23.643 1.00 85.62 350 PHE A N 1
ATOM 2884 C CA . PHE A 1 350 ? 11.654 10.345 -22.922 1.00 85.62 350 PHE A CA 1
ATOM 2885 C C . PHE A 1 350 ? 12.931 10.591 -23.727 1.00 85.62 350 PHE A C 1
ATOM 2887 O O . PHE A 1 350 ? 13.508 11.670 -23.609 1.00 85.62 350 PHE A O 1
ATOM 2894 N N . ILE A 1 351 ? 13.362 9.629 -24.547 1.00 79.75 351 ILE A N 1
ATOM 2895 C CA . ILE A 1 351 ? 14.523 9.798 -25.434 1.00 79.75 351 ILE A CA 1
ATOM 2896 C C . ILE A 1 351 ? 14.253 10.916 -26.448 1.00 79.75 351 ILE A C 1
ATOM 2898 O O . ILE A 1 351 ? 15.079 11.815 -26.598 1.00 79.75 351 ILE A O 1
ATOM 2902 N N . ILE A 1 352 ? 13.080 10.900 -27.089 1.00 76.50 352 ILE A N 1
ATOM 2903 C CA . ILE A 1 352 ? 12.681 11.920 -28.069 1.00 76.50 352 ILE A CA 1
ATOM 2904 C C . ILE A 1 352 ? 12.616 13.302 -27.407 1.00 76.50 352 ILE A C 1
ATOM 2906 O O . ILE A 1 352 ? 13.228 14.245 -27.904 1.00 76.50 352 ILE A O 1
ATOM 2910 N N . LEU A 1 353 ? 11.964 13.412 -26.244 1.00 71.56 353 LEU A N 1
ATOM 2911 C CA . LEU A 1 353 ? 11.850 14.680 -25.515 1.00 71.56 353 LEU A CA 1
ATOM 2912 C C . LEU A 1 353 ? 13.211 15.263 -25.100 1.00 71.56 353 LEU A C 1
ATOM 2914 O O . LEU A 1 353 ? 13.387 16.477 -25.149 1.00 71.56 353 LEU A O 1
ATOM 2918 N N . ASN A 1 354 ? 14.184 14.426 -24.721 1.00 65.00 354 ASN A N 1
ATOM 2919 C CA . ASN A 1 354 ? 15.537 14.909 -24.421 1.00 65.00 354 ASN A CA 1
ATOM 2920 C C . ASN A 1 354 ? 16.247 15.409 -25.692 1.00 65.00 354 ASN A C 1
ATOM 2922 O O . ASN A 1 354 ? 16.891 16.453 -25.653 1.00 65.00 354 ASN A O 1
ATOM 2926 N N . SER A 1 355 ? 16.095 14.698 -26.817 1.00 60.97 355 SER A N 1
ATOM 2927 C CA . SER A 1 355 ? 16.731 15.079 -28.086 1.00 60.97 355 SER A CA 1
ATOM 2928 C C . SER A 1 355 ? 16.184 16.383 -28.674 1.00 60.97 355 SER A C 1
ATOM 2930 O O . SER A 1 355 ? 16.934 17.138 -29.283 1.00 60.97 355 SER A O 1
ATOM 2932 N N . GLU A 1 356 ? 14.901 16.685 -28.450 1.00 56.41 356 GLU A N 1
ATOM 2933 C CA . GLU A 1 356 ? 14.301 17.953 -28.873 1.00 56.41 356 GLU A CA 1
ATOM 2934 C C . GLU A 1 356 ? 14.807 19.129 -28.024 1.00 56.41 356 GLU A C 1
ATOM 2936 O O . GLU A 1 356 ? 15.077 20.196 -28.571 1.00 56.41 356 GLU A O 1
ATOM 2941 N N . CYS A 1 357 ? 15.013 18.949 -26.715 1.00 51.50 357 CYS A N 1
ATOM 2942 C CA . CYS A 1 357 ? 15.582 19.995 -25.857 1.00 51.50 357 CYS A CA 1
ATOM 2943 C C . CYS A 1 357 ? 17.050 20.312 -26.183 1.00 51.50 357 CYS A C 1
ATOM 2945 O O . CYS A 1 357 ? 17.423 21.481 -26.155 1.00 51.50 357 CYS A O 1
ATOM 2947 N N . GLU A 1 358 ? 17.859 19.315 -26.549 1.00 48.50 358 GLU A N 1
ATOM 2948 C CA . GLU A 1 358 ? 19.264 19.520 -26.941 1.00 48.50 358 GLU A CA 1
ATOM 2949 C C . GLU A 1 358 ? 19.422 20.220 -28.305 1.00 48.50 358 GLU A C 1
ATOM 2951 O O . GLU A 1 358 ? 20.472 20.784 -28.587 1.00 48.50 358 GLU A O 1
ATOM 2956 N N . THR A 1 359 ? 18.388 20.232 -29.155 1.00 46.22 359 THR A N 1
ATOM 2957 C CA . THR A 1 359 ? 18.422 20.940 -30.452 1.00 46.22 359 THR A CA 1
ATOM 2958 C C . THR A 1 359 ? 18.076 22.434 -30.389 1.00 46.22 359 THR A C 1
ATOM 2960 O O . THR A 1 359 ? 18.127 23.105 -31.422 1.00 46.22 359 THR A O 1
ATOM 2963 N N . TYR A 1 360 ? 17.727 22.963 -29.211 1.00 44.31 360 TYR A N 1
ATOM 2964 C CA . TYR A 1 360 ? 17.388 24.381 -29.003 1.00 44.31 360 TYR A CA 1
ATOM 2965 C C . TYR A 1 360 ? 18.370 25.146 -28.091 1.00 44.31 360 TYR A C 1
ATOM 2967 O O . TYR A 1 360 ? 18.107 26.311 -27.780 1.00 44.31 360 TYR A O 1
ATOM 2975 N N . GLU A 1 361 ? 19.495 24.534 -27.708 1.00 37.94 361 GLU A N 1
ATOM 2976 C CA . GLU A 1 361 ? 20.687 25.216 -27.167 1.00 37.94 361 GLU A CA 1
ATOM 2977 C C . GLU A 1 361 ? 21.749 25.392 -28.261 1.00 37.94 361 GLU A C 1
ATOM 2979 O O . GLU A 1 361 ? 22.438 26.442 -28.241 1.00 37.94 361 GLU A O 1
#

Sequence (361 aa):
MDIYGSYPSRLSIACSELLPRIQNQSYTLDVYFLQSVVDRIFNDSQIDLLSVLSQSGMNDAGNEYDQVIELIGINSVVFKLLLESKSDFFKYFMTSFCRHLERSSCILPLKIVQDSVYMRLLSDYVCFMMPVNEENTSAVTGKKIHPENTMKSSYSTPLNLFKEEALRRYALCPSSHSIRTLRTMIQSISPHFLTFIYILVRSYCSLSNWPTDYRLIALRFVLKEIHVFALAESEDFNFSQSKLQLQWNAPFADELFDFFLSLFTRWPPNPSFINLFDVWVTWIRPWRYCGNDLQRVMPFIRSNRRYYIELSDAFWERKFSLECTGDIENLASYICILTSPDMLEILNLFIILNSECETYE

pLDDT: mean 77.93, std 21.48, range [25.88, 97.56]

Radius of gyration: 24.19 Å; Cα contacts (8 Å, |Δi|>4): 272; chains: 1; bounding box: 68×60×65 Å

Solvent-accessible surface area (backbone atoms only — not comparable to full-atom values): 21663 Å² total; per-residue (Å²): 138,92,84,77,81,79,74,77,49,69,55,52,51,52,44,66,66,49,49,56,37,59,76,68,62,68,62,77,89,39,68,66,57,56,48,54,50,45,45,59,65,35,64,31,88,86,45,51,49,54,69,34,52,75,79,90,82,77,75,92,74,67,62,57,39,58,49,47,44,58,48,58,24,88,87,16,69,52,34,50,52,46,71,74,40,55,69,71,57,38,51,50,48,53,50,36,55,51,49,31,68,75,67,49,83,70,83,68,58,70,83,60,36,61,56,4,46,43,45,47,48,51,50,50,52,50,48,66,69,47,68,64,71,73,85,63,57,75,74,75,77,78,82,83,82,87,77,88,84,82,85,87,81,94,75,86,70,94,75,84,77,72,56,71,70,60,61,56,62,60,74,73,61,100,80,80,86,66,63,68,61,49,56,63,60,63,73,49,80,56,93,52,42,68,58,50,55,38,49,51,53,46,56,62,36,47,79,88,52,86,82,47,73,68,46,35,51,53,45,30,51,52,47,43,51,51,42,42,36,44,58,42,84,67,92,48,66,72,59,43,52,55,23,48,38,55,43,53,60,38,94,39,56,64,53,50,46,55,36,50,54,54,41,52,75,62,59,70,82,51,81,70,51,56,48,54,50,50,30,51,54,45,60,78,42,54,53,83,59,51,58,93,48,60,75,80,43,46,59,32,52,64,60,43,44,59,69,63,48,58,47,43,51,43,53,69,72,44,82,79,67,74,87,49,71,66,45,50,54,50,51,52,50,52,50,53,56,65,66,28,70,73,45,44,53,55,53,49,51,53,53,53,56,51,56,58,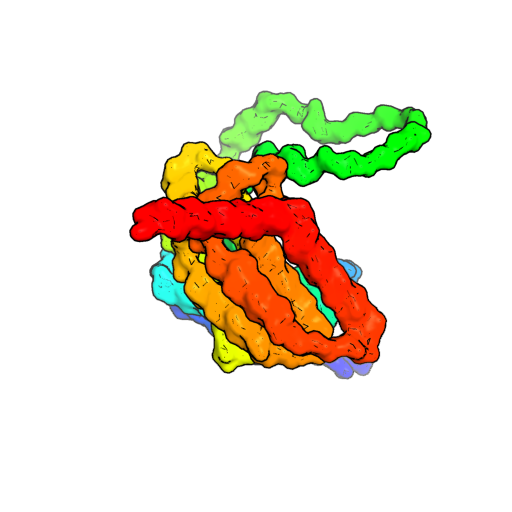58,66,73,76,115

Mean predicted aligned error: 11.83 Å

Organism: NCBI:txid42155